Protein AF-A0A661K7V5-F1 (afdb_monomer_lite)

Structure (mmCIF, N/CA/C/O backbone):
data_AF-A0A661K7V5-F1
#
_entry.id   AF-A0A661K7V5-F1
#
loop_
_atom_site.group_PDB
_atom_site.id
_atom_site.type_symbol
_atom_site.label_atom_id
_atom_site.label_alt_id
_atom_site.label_comp_id
_atom_site.label_asym_id
_atom_site.label_entity_id
_atom_site.label_seq_id
_atom_site.pdbx_PDB_ins_code
_atom_site.Cartn_x
_atom_site.Cartn_y
_atom_site.Cartn_z
_atom_site.occupancy
_atom_site.B_iso_or_equiv
_atom_site.auth_seq_id
_atom_site.auth_comp_id
_atom_site.auth_asym_id
_atom_site.auth_atom_id
_atom_site.pdbx_PDB_model_num
ATOM 1 N N . MET A 1 1 ? -8.687 -5.459 -6.033 1.00 78.38 1 MET A N 1
ATOM 2 C CA . MET A 1 1 ? -8.848 -5.882 -7.448 1.00 78.38 1 MET A CA 1
ATOM 3 C C . MET A 1 1 ? -7.746 -5.245 -8.272 1.00 78.38 1 MET A C 1
ATOM 5 O O . MET A 1 1 ? -7.573 -4.044 -8.132 1.00 78.38 1 MET A O 1
ATOM 9 N N . ARG A 1 2 ? -7.026 -6.018 -9.100 1.00 84.75 2 ARG A N 1
ATOM 10 C CA . ARG A 1 2 ? -6.045 -5.500 -10.071 1.00 84.75 2 ARG A CA 1
ATOM 11 C C . ARG A 1 2 ? -6.703 -5.352 -11.443 1.00 84.75 2 ARG A C 1
ATOM 13 O O . ARG A 1 2 ? -7.344 -6.303 -11.883 1.00 84.75 2 ARG A O 1
ATOM 20 N N . ALA A 1 3 ? -6.536 -4.211 -12.102 1.00 91.06 3 ALA A N 1
ATOM 21 C CA . ALA A 1 3 ? -7.066 -3.982 -13.444 1.00 91.06 3 ALA A CA 1
ATOM 22 C C . ALA A 1 3 ? -6.278 -2.905 -14.208 1.00 91.06 3 ALA A C 1
ATOM 24 O O . ALA A 1 3 ? -5.554 -2.105 -13.613 1.00 91.06 3 ALA A O 1
ATOM 25 N N . ILE A 1 4 ? -6.446 -2.912 -15.531 1.00 94.44 4 ILE A N 1
ATOM 26 C CA . ILE A 1 4 ? -6.050 -1.840 -16.447 1.00 94.44 4 ILE A CA 1
ATOM 27 C C . ILE A 1 4 ? -7.345 -1.272 -17.022 1.00 94.44 4 ILE A C 1
ATOM 29 O O . ILE A 1 4 ? -8.168 -2.039 -17.521 1.00 94.44 4 ILE A O 1
ATOM 33 N N . ASP A 1 5 ? -7.550 0.034 -16.894 1.00 96.81 5 ASP A N 1
ATOM 34 C CA . ASP A 1 5 ? -8.775 0.709 -17.334 1.00 96.81 5 ASP A CA 1
ATOM 35 C C . ASP A 1 5 ? -8.507 2.205 -17.578 1.00 96.81 5 ASP A C 1
ATOM 37 O O . ASP A 1 5 ? -7.365 2.657 -17.484 1.00 96.81 5 ASP A O 1
ATOM 41 N N . THR A 1 6 ? -9.543 2.988 -17.875 1.00 97.69 6 THR A N 1
ATOM 42 C CA . THR A 1 6 ? -9.452 4.451 -17.927 1.00 97.69 6 THR A CA 1
ATOM 43 C C . THR A 1 6 ? -9.456 5.071 -16.532 1.00 97.69 6 THR A C 1
ATOM 45 O O . THR A 1 6 ? -10.015 4.527 -15.572 1.00 97.69 6 THR A O 1
ATOM 48 N N . PHE A 1 7 ? -8.854 6.255 -16.415 1.00 97.94 7 PHE A N 1
ATOM 49 C CA . PHE A 1 7 ? -8.858 7.024 -15.175 1.00 97.94 7 PHE A CA 1
ATOM 50 C C . PHE A 1 7 ? -10.284 7.361 -14.704 1.00 97.94 7 PHE A C 1
ATOM 52 O O . PHE A 1 7 ? -10.580 7.276 -13.514 1.00 97.94 7 PHE A O 1
ATOM 59 N N . GLU A 1 8 ? -11.193 7.646 -15.637 1.00 97.81 8 GLU A N 1
ATOM 60 C CA . GLU A 1 8 ? -12.624 7.846 -15.378 1.00 97.81 8 GLU A CA 1
ATOM 61 C C . GLU A 1 8 ? -13.289 6.628 -14.724 1.00 97.81 8 GLU A C 1
ATOM 63 O O . GLU A 1 8 ? -13.966 6.768 -13.705 1.00 97.81 8 GLU A O 1
ATOM 68 N N . SER A 1 9 ? -13.054 5.422 -15.254 1.00 97.50 9 SER A N 1
ATOM 69 C CA . SER A 1 9 ? -13.598 4.179 -14.687 1.00 97.50 9 SER A CA 1
ATOM 70 C C . SER A 1 9 ? -13.139 3.976 -13.240 1.00 97.50 9 SER A C 1
ATOM 72 O O . SER A 1 9 ? -13.934 3.610 -12.369 1.00 97.50 9 SER A O 1
ATOM 74 N N . LEU A 1 10 ? -11.868 4.276 -12.947 1.00 97.31 10 LEU A N 1
ATOM 75 C CA . LEU A 1 10 ? -11.350 4.221 -11.582 1.00 97.31 10 LEU A CA 1
ATOM 76 C C . LEU A 1 10 ? -12.029 5.243 -10.660 1.00 97.31 10 LEU A C 1
ATOM 78 O O . LEU A 1 10 ? -12.401 4.883 -9.544 1.00 97.31 10 LEU A O 1
ATOM 82 N N . ILE A 1 11 ? -12.224 6.484 -11.117 1.00 97.81 11 ILE A N 1
ATOM 83 C CA . ILE A 1 11 ? -12.932 7.520 -10.348 1.00 97.81 11 ILE A CA 1
ATOM 84 C C . ILE A 1 11 ? -14.342 7.047 -9.983 1.00 97.81 11 ILE A C 1
ATOM 86 O O . ILE A 1 11 ? -14.724 7.134 -8.817 1.00 97.81 11 ILE A O 1
ATOM 90 N N . HIS A 1 12 ? -15.086 6.481 -10.937 1.00 97.44 12 HIS A N 1
ATOM 91 C CA . HIS A 1 12 ? -16.415 5.928 -10.668 1.00 97.44 12 HIS A CA 1
ATOM 92 C C . HIS A 1 12 ? -16.382 4.806 -9.626 1.00 97.44 12 HIS A C 1
ATOM 94 O O . HIS A 1 12 ? -17.163 4.835 -8.677 1.00 97.44 12 HIS A O 1
ATOM 100 N N . LYS A 1 13 ? -15.441 3.860 -9.737 1.00 97.00 13 LYS A N 1
ATOM 101 C CA . LYS A 1 13 ? -15.298 2.757 -8.768 1.00 97.00 13 LYS A CA 1
ATOM 102 C C . LYS A 1 13 ? -15.000 3.263 -7.359 1.00 97.00 13 LYS A C 1
ATOM 104 O O . LYS A 1 13 ? -15.605 2.791 -6.401 1.00 97.00 13 LYS A O 1
ATOM 109 N N . VAL A 1 14 ? -14.078 4.217 -7.220 1.00 96.88 14 VAL A N 1
ATOM 110 C CA . VAL A 1 14 ? -13.740 4.797 -5.911 1.00 96.88 14 VAL A CA 1
ATOM 111 C C . VAL A 1 14 ? -14.920 5.589 -5.350 1.00 96.88 14 VAL A C 1
ATOM 113 O O . VAL A 1 14 ? -15.198 5.495 -4.155 1.00 96.88 14 VAL A O 1
ATOM 116 N N . HIS A 1 15 ? -15.658 6.310 -6.195 1.00 96.88 15 HIS A N 1
ATOM 117 C CA . HIS A 1 15 ? -16.863 7.022 -5.783 1.00 96.88 15 HIS A CA 1
ATOM 118 C C . HIS A 1 15 ? -17.943 6.066 -5.252 1.00 96.88 15 HIS A C 1
ATOM 120 O O . HIS A 1 15 ? -18.466 6.277 -4.162 1.00 96.88 15 HIS A O 1
ATOM 126 N N . GLU A 1 16 ? -18.221 4.971 -5.964 1.00 96.25 16 GLU A N 1
ATOM 127 C CA . GLU A 1 16 ? -19.171 3.943 -5.520 1.00 96.25 16 GLU A CA 1
ATOM 128 C C . GLU A 1 16 ? -18.725 3.266 -4.218 1.00 96.25 16 GLU A C 1
ATOM 130 O O . GLU A 1 16 ? -19.526 3.096 -3.298 1.00 96.25 16 GLU A O 1
ATOM 135 N N . MET A 1 17 ? -17.440 2.914 -4.107 1.00 94.38 17 MET A N 1
ATOM 136 C CA . MET A 1 17 ? -16.885 2.286 -2.904 1.00 94.38 17 MET A CA 1
ATOM 137 C C . MET A 1 17 ? -16.944 3.195 -1.676 1.00 94.38 17 MET A C 1
ATOM 139 O O . MET A 1 17 ? -17.084 2.693 -0.565 1.00 94.38 17 MET A O 1
ATOM 143 N N . SER A 1 18 ? -16.835 4.511 -1.867 1.00 95.25 18 SER A N 1
ATOM 144 C CA . SER A 1 18 ? -16.822 5.499 -0.784 1.00 95.25 18 SER A CA 1
ATOM 145 C C . SER A 1 18 ? -18.188 6.124 -0.492 1.00 95.25 18 SER A C 1
ATOM 147 O O . SER A 1 18 ? -18.286 6.976 0.386 1.00 95.25 18 SER A O 1
ATOM 149 N N . ALA A 1 19 ? -19.258 5.678 -1.160 1.00 95.75 19 ALA A N 1
ATOM 150 C CA . ALA A 1 19 ? -20.581 6.301 -1.082 1.00 95.75 19 ALA A CA 1
ATOM 151 C C . ALA A 1 19 ? -21.158 6.398 0.345 1.00 95.75 19 ALA A C 1
ATOM 153 O O . ALA A 1 19 ? -21.887 7.338 0.648 1.00 95.75 19 ALA A O 1
ATOM 154 N N . ASN A 1 20 ? -20.819 5.447 1.224 1.00 96.62 20 ASN A N 1
ATOM 155 C CA . ASN A 1 20 ? -21.258 5.429 2.625 1.00 96.62 20 ASN A CA 1
ATOM 156 C C . ASN A 1 20 ? -20.122 5.740 3.612 1.00 96.62 20 ASN A C 1
ATOM 158 O O . ASN A 1 20 ? -20.263 5.470 4.809 1.00 96.62 20 ASN A O 1
ATOM 162 N N . HIS A 1 21 ? -18.980 6.243 3.133 1.00 97.12 21 HIS A N 1
ATOM 163 C CA . HIS A 1 21 ? -17.871 6.605 4.004 1.00 97.12 21 HIS A CA 1
ATOM 164 C C . HIS A 1 21 ? -18.170 7.903 4.748 1.00 97.12 21 HIS A C 1
ATOM 166 O O . HIS A 1 21 ? -18.580 8.901 4.160 1.00 97.12 21 HIS A O 1
ATOM 172 N N . TYR A 1 22 ? -17.919 7.891 6.050 1.00 97.00 22 TYR A N 1
ATOM 173 C CA . TYR A 1 22 ? -17.955 9.084 6.884 1.00 97.00 22 TYR A CA 1
ATOM 174 C C . TYR A 1 22 ? -16.997 8.918 8.063 1.00 97.00 22 TYR A C 1
ATOM 176 O O . TYR A 1 22 ? -16.632 7.799 8.435 1.00 97.00 22 TYR A O 1
ATOM 184 N N . ASP A 1 23 ? -16.584 10.038 8.643 1.00 96.94 23 ASP A N 1
ATOM 185 C CA . ASP A 1 23 ? -15.624 10.077 9.738 1.00 96.94 23 ASP A CA 1
ATOM 186 C C . ASP A 1 23 ? -16.235 10.803 10.941 1.00 96.94 23 ASP A C 1
ATOM 188 O O . ASP A 1 23 ? -16.901 11.827 10.790 1.00 96.94 23 ASP A O 1
ATOM 192 N N . GLU A 1 24 ? -15.973 10.303 12.148 1.00 96.44 24 GLU A N 1
ATOM 193 C CA . GLU A 1 24 ? -16.433 10.926 13.389 1.00 96.44 24 GLU A CA 1
ATOM 194 C C . GLU A 1 24 ? -15.342 10.929 14.458 1.00 96.44 24 GLU A C 1
ATOM 196 O O . GLU A 1 24 ? -14.497 10.035 14.542 1.00 96.44 24 GLU A O 1
ATOM 201 N N . THR A 1 25 ? -15.376 11.943 15.322 1.00 96.88 25 THR A N 1
ATOM 202 C CA . THR A 1 25 ? -14.564 11.960 16.541 1.00 96.88 25 THR A CA 1
ATOM 203 C C . THR A 1 25 ? -15.397 11.421 17.696 1.00 96.88 25 THR A C 1
ATOM 205 O O . THR A 1 25 ? -16.305 12.089 18.180 1.00 96.88 25 THR A O 1
ATOM 208 N N . ILE A 1 26 ? -15.065 10.214 18.139 1.00 96.69 26 ILE A N 1
ATOM 209 C CA . ILE A 1 26 ? -15.819 9.444 19.125 1.00 96.69 26 ILE A CA 1
ATOM 210 C C . ILE A 1 26 ? -15.146 9.555 20.495 1.00 96.69 26 ILE A C 1
ATOM 212 O O . ILE A 1 26 ? -13.947 9.272 20.596 1.00 96.69 26 ILE A O 1
ATOM 216 N N . PRO A 1 27 ? -15.863 9.924 21.569 1.00 97.12 27 PRO A N 1
ATOM 217 C CA . PRO A 1 27 ? -15.336 9.810 22.922 1.00 97.12 27 PRO A CA 1
ATOM 218 C C . PRO A 1 27 ? -14.993 8.354 23.250 1.00 97.12 27 PRO A C 1
ATOM 220 O O . PRO A 1 27 ? -15.811 7.461 23.064 1.00 97.12 27 PRO A O 1
ATOM 223 N N . VAL A 1 28 ? -13.794 8.094 23.777 1.00 96.44 28 VAL A N 1
ATOM 224 C CA . VAL A 1 28 ? -13.323 6.716 24.042 1.00 96.44 28 VAL A CA 1
ATOM 225 C C . VAL A 1 28 ? -14.261 5.980 25.003 1.00 96.44 28 VAL A C 1
ATOM 227 O O . VAL A 1 28 ? -14.480 4.782 24.866 1.00 96.44 28 VAL A O 1
ATOM 230 N N . LYS A 1 29 ? -14.848 6.716 25.950 1.00 96.31 29 LYS A N 1
ATOM 231 C CA . LYS A 1 29 ? -15.829 6.217 26.922 1.00 96.31 29 LYS A CA 1
ATOM 232 C C . LYS A 1 29 ? -17.156 5.752 26.307 1.00 96.31 29 LYS A C 1
ATOM 234 O O . LYS A 1 29 ? -17.884 5.037 26.980 1.00 96.31 29 LYS A O 1
ATOM 239 N N . ASP A 1 30 ? -17.460 6.156 25.075 1.00 96.81 30 ASP A N 1
ATOM 240 C CA . ASP A 1 30 ? -18.701 5.792 24.384 1.00 96.81 30 ASP A CA 1
ATOM 241 C C . ASP A 1 30 ? -18.522 4.520 23.535 1.00 96.81 30 ASP A C 1
ATOM 243 O O . ASP A 1 30 ? -19.439 4.145 22.804 1.00 96.81 30 ASP A O 1
ATOM 247 N N . MET A 1 31 ? -17.343 3.882 23.594 1.00 97.25 31 MET A N 1
ATOM 248 C CA . MET A 1 31 ? -17.034 2.634 22.899 1.00 97.25 31 MET A CA 1
ATOM 249 C C . MET A 1 31 ? -17.107 1.437 23.846 1.00 97.25 31 MET A C 1
ATOM 251 O O . MET A 1 31 ? -16.362 1.357 24.824 1.00 97.25 31 MET A O 1
ATOM 255 N N . GLU A 1 32 ? -17.926 0.460 23.481 1.00 97.75 32 GLU A N 1
ATOM 256 C CA . GLU A 1 32 ? -18.047 -0.829 24.162 1.00 97.75 32 GLU A CA 1
ATOM 257 C C . GLU A 1 32 ? -17.961 -1.962 23.135 1.00 97.75 32 GLU A C 1
ATOM 259 O O . GLU A 1 32 ? -18.341 -1.800 21.978 1.00 97.75 32 GLU A O 1
ATOM 264 N N . PHE A 1 33 ? -17.449 -3.124 23.524 1.00 98.00 33 PHE A N 1
ATOM 265 C CA . PHE A 1 33 ? -17.214 -4.253 22.623 1.00 98.00 33 PHE A CA 1
ATOM 266 C C . PHE A 1 33 ? -18.041 -5.468 23.045 1.00 98.00 33 PHE A C 1
ATOM 268 O O . PHE A 1 33 ? -17.930 -5.924 24.178 1.00 98.00 33 PHE A O 1
ATOM 275 N N . GLU A 1 34 ? -18.826 -6.033 22.123 1.00 97.50 34 GLU A N 1
ATOM 276 C CA . GLU A 1 34 ? -19.444 -7.362 22.310 1.00 97.50 34 GLU A CA 1
ATOM 277 C C . GLU A 1 34 ? -18.465 -8.483 21.953 1.00 97.50 34 GLU A C 1
ATOM 279 O O . GLU A 1 34 ? -18.582 -9.609 22.424 1.00 97.50 34 GLU A O 1
ATOM 284 N N . SER A 1 35 ? -17.548 -8.197 21.032 1.00 97.25 35 SER A N 1
ATOM 285 C CA . SER A 1 35 ? -16.519 -9.112 20.555 1.00 97.25 35 SER A CA 1
ATOM 286 C C . SER A 1 35 ? -15.498 -8.328 19.732 1.00 97.25 35 SER A C 1
ATOM 288 O O . SER A 1 35 ? -15.635 -7.123 19.515 1.00 97.25 35 SER A O 1
ATOM 290 N N . LEU A 1 36 ? -14.508 -9.022 19.175 1.00 96.75 36 LEU A N 1
ATOM 291 C CA . LEU A 1 36 ? -13.604 -8.437 18.189 1.00 96.75 36 LEU A CA 1
ATOM 292 C C . LEU A 1 36 ? -14.340 -7.956 16.924 1.00 96.75 36 LEU A C 1
ATOM 294 O O . LEU A 1 36 ? -13.854 -7.065 16.242 1.00 96.75 36 LEU A O 1
ATOM 298 N N . HIS A 1 37 ? -15.513 -8.513 16.615 1.00 97.69 37 HIS A N 1
ATOM 299 C CA . HIS A 1 37 ? -16.254 -8.243 15.379 1.00 97.69 37 HIS A CA 1
ATOM 300 C C . HIS A 1 37 ? -17.371 -7.213 15.552 1.00 97.69 37 HIS A C 1
ATOM 302 O O . HIS A 1 37 ? -17.976 -6.792 14.564 1.00 97.69 37 HIS A O 1
ATOM 308 N N . THR A 1 38 ? -17.694 -6.817 16.782 1.00 98.12 38 THR A N 1
ATOM 309 C CA . THR A 1 38 ? -18.824 -5.924 17.042 1.00 98.12 38 THR A CA 1
ATOM 310 C C . THR A 1 38 ? -18.536 -4.978 18.195 1.00 98.12 38 THR A C 1
ATOM 312 O O . THR A 1 38 ? -18.153 -5.410 19.283 1.00 98.12 38 THR A O 1
ATOM 315 N N . ALA A 1 39 ? -18.786 -3.693 17.949 1.00 97.94 39 ALA A N 1
ATOM 316 C CA . ALA A 1 39 ? -18.697 -2.630 18.935 1.00 97.94 39 ALA A CA 1
ATOM 317 C C . ALA A 1 39 ? -20.008 -1.838 18.999 1.00 97.94 39 ALA A C 1
ATOM 319 O O . ALA A 1 39 ? -20.661 -1.627 17.978 1.00 97.94 39 ALA A O 1
ATOM 320 N N . TRP A 1 40 ? -20.360 -1.373 20.189 1.00 98.12 40 TRP A N 1
ATOM 321 C CA . TRP A 1 40 ? -21.337 -0.320 20.407 1.00 98.12 40 TRP A CA 1
ATOM 322 C C . TRP A 1 40 ? -20.609 1.013 20.502 1.00 98.12 40 TRP A C 1
ATOM 324 O O . TRP A 1 40 ? -19.624 1.138 21.227 1.00 98.12 40 TRP A O 1
ATOM 334 N N . ILE A 1 41 ? -21.078 1.999 19.746 1.00 97.06 41 ILE A N 1
ATOM 335 C CA . ILE A 1 41 ? -20.535 3.354 19.741 1.00 97.06 41 ILE A CA 1
ATOM 336 C C . ILE A 1 41 ? -21.699 4.316 19.925 1.00 97.06 41 ILE A C 1
ATOM 338 O O . ILE A 1 41 ? -22.609 4.347 19.095 1.00 97.06 41 ILE A O 1
ATOM 342 N N . ALA A 1 42 ? -21.688 5.062 21.032 1.00 93.56 42 ALA A N 1
ATOM 343 C CA . ALA A 1 42 ? -22.759 5.993 21.395 1.00 93.56 42 ALA A CA 1
ATOM 344 C C . ALA A 1 42 ? -24.167 5.353 21.313 1.00 93.56 42 ALA A C 1
ATOM 346 O O . ALA A 1 42 ? -25.119 5.952 20.816 1.00 93.56 42 ALA A O 1
ATOM 347 N N . GLY A 1 43 ? -24.286 4.096 21.762 1.00 93.12 43 GLY A N 1
ATOM 348 C CA . GLY A 1 43 ? -25.543 3.338 21.767 1.00 93.12 43 GLY A CA 1
ATOM 349 C C . GLY A 1 43 ? -25.943 2.694 20.433 1.00 93.12 43 GLY A C 1
ATOM 350 O O . GLY A 1 43 ? -26.962 2.012 20.384 1.00 93.12 43 GLY A O 1
ATOM 351 N N . ASN A 1 44 ? -25.148 2.844 19.370 1.00 97.06 44 ASN A N 1
ATOM 352 C CA . ASN A 1 44 ? -25.391 2.202 18.075 1.00 97.06 44 ASN A CA 1
ATOM 353 C C . ASN A 1 44 ? -24.441 1.025 17.850 1.00 97.06 44 ASN A C 1
ATOM 355 O O . ASN A 1 44 ? -23.258 1.102 18.172 1.00 97.06 44 ASN A O 1
ATOM 359 N N . ARG A 1 45 ? -24.950 -0.060 17.263 1.00 97.75 45 ARG A N 1
ATOM 360 C CA . ARG A 1 45 ? -24.185 -1.288 17.014 1.00 97.75 45 ARG A CA 1
ATOM 361 C C . ARG A 1 45 ? -23.488 -1.240 15.652 1.00 97.75 45 ARG A C 1
ATOM 363 O O . ARG A 1 45 ? -24.151 -1.104 14.627 1.00 97.75 45 ARG A O 1
ATOM 370 N N . PHE A 1 46 ? -22.173 -1.440 15.639 1.00 98.44 46 PHE A N 1
ATOM 371 C CA . PHE A 1 46 ? -21.329 -1.436 14.444 1.00 98.44 46 PHE A CA 1
ATOM 372 C C . PHE A 1 46 ? -20.585 -2.758 14.259 1.00 98.44 46 PHE A C 1
ATOM 374 O O . PHE A 1 46 ? -20.081 -3.359 15.210 1.00 98.44 46 PHE A O 1
ATOM 381 N N . THR A 1 47 ? -20.443 -3.178 13.001 1.00 98.44 47 THR A N 1
ATOM 382 C CA . THR A 1 47 ? -19.516 -4.259 12.635 1.00 98.44 47 THR A CA 1
ATOM 383 C C . THR A 1 47 ? -18.091 -3.714 12.604 1.00 98.44 47 THR A C 1
ATOM 385 O O . THR A 1 47 ? -17.834 -2.712 11.946 1.00 98.44 47 THR A O 1
ATOM 388 N N . VAL A 1 48 ? -17.144 -4.366 13.272 1.00 98.12 48 VAL A N 1
ATOM 389 C CA . VAL A 1 48 ? -15.737 -3.940 13.288 1.00 98.12 48 VAL A CA 1
ATOM 390 C C . VAL A 1 48 ? -14.970 -4.702 12.211 1.00 98.12 48 VAL A C 1
ATOM 392 O O . VAL A 1 48 ? -14.780 -5.917 12.320 1.00 98.12 48 VAL A O 1
ATOM 395 N N . LEU A 1 49 ? -14.527 -3.996 11.167 1.00 97.06 49 LEU A N 1
ATOM 396 C CA . LEU A 1 49 ? -13.782 -4.601 10.060 1.00 97.06 49 LEU A CA 1
ATOM 397 C C . LEU A 1 49 ? -12.365 -5.009 10.479 1.00 97.06 49 LEU A C 1
ATOM 399 O O . LEU A 1 49 ? -11.795 -4.373 11.369 1.00 97.06 49 LEU A O 1
ATOM 403 N N . PRO A 1 50 ? -11.749 -6.010 9.820 1.00 95.00 50 PRO A N 1
ATOM 404 C CA . PRO A 1 50 ? -10.421 -6.511 10.181 1.00 95.00 50 PRO A CA 1
ATOM 405 C C . PRO A 1 50 ? -9.348 -5.422 10.340 1.00 95.00 50 PRO A C 1
ATOM 407 O O . PRO A 1 50 ? -8.546 -5.485 11.273 1.00 95.00 50 PRO A O 1
ATOM 410 N N . SER A 1 51 ? -9.354 -4.394 9.490 1.00 94.62 51 SER A N 1
ATOM 411 C CA . SER A 1 51 ? -8.488 -3.214 9.610 1.00 94.62 51 SER A CA 1
ATOM 412 C C . SER A 1 51 ? -8.670 -2.486 10.948 1.00 94.62 51 SER A C 1
ATOM 414 O O . SER A 1 51 ? -7.700 -2.279 11.682 1.00 94.62 51 SER A O 1
ATOM 416 N N . ALA A 1 52 ? -9.911 -2.166 11.324 1.00 97.06 52 ALA A N 1
ATOM 417 C CA . ALA A 1 52 ? -10.237 -1.544 12.605 1.00 97.06 52 ALA A CA 1
ATOM 418 C C . ALA A 1 52 ? -9.885 -2.451 13.789 1.00 97.06 52 ALA A C 1
ATOM 420 O O . ALA A 1 52 ? -9.348 -1.964 14.783 1.00 97.06 52 ALA A O 1
ATOM 421 N N . GLN A 1 53 ? -10.113 -3.763 13.676 1.00 97.12 53 GLN A N 1
ATOM 422 C CA . GLN A 1 53 ? -9.744 -4.726 14.716 1.00 97.12 53 GLN A CA 1
ATOM 423 C C . GLN A 1 53 ? -8.241 -4.687 15.008 1.00 97.12 53 GLN A C 1
ATOM 425 O O . GLN A 1 53 ? -7.835 -4.614 16.168 1.00 97.12 53 GLN A O 1
ATOM 430 N N . ARG A 1 54 ? -7.405 -4.698 13.958 1.00 95.44 54 ARG A N 1
ATOM 431 C CA . ARG A 1 54 ? -5.943 -4.608 14.085 1.00 95.44 54 ARG A CA 1
ATOM 432 C C . ARG A 1 54 ? -5.520 -3.279 14.712 1.00 95.44 54 ARG A C 1
ATOM 434 O O . ARG A 1 54 ? -4.674 -3.269 15.605 1.00 95.44 54 ARG A O 1
ATOM 441 N N . LEU A 1 55 ? -6.120 -2.165 14.284 1.00 95.62 55 LEU A N 1
ATOM 442 C CA . LEU A 1 55 ? -5.837 -0.836 14.836 1.00 95.62 55 LEU A CA 1
ATOM 443 C C . LEU A 1 55 ? -6.203 -0.734 16.320 1.00 95.62 55 LEU A C 1
ATOM 445 O O . LEU A 1 55 ? -5.396 -0.245 17.112 1.00 95.62 55 LEU A O 1
ATOM 449 N N . LEU A 1 56 ? -7.377 -1.237 16.702 1.00 96.19 56 LEU A N 1
ATOM 450 C CA . LEU A 1 56 ? -7.836 -1.287 18.088 1.00 96.19 56 LEU A CA 1
ATOM 451 C C . LEU A 1 56 ? -6.933 -2.174 18.942 1.00 96.19 56 LEU A C 1
ATOM 453 O O . LEU A 1 56 ? -6.427 -1.712 19.960 1.00 96.19 56 LEU A O 1
ATOM 457 N N . ALA A 1 57 ? -6.654 -3.403 18.505 1.00 96.12 57 ALA A N 1
ATOM 458 C CA . ALA A 1 57 ? -5.764 -4.323 19.209 1.00 96.12 57 ALA A CA 1
ATOM 459 C C . ALA A 1 57 ? -4.383 -3.686 19.460 1.00 96.12 57 ALA A C 1
ATOM 461 O O . ALA A 1 57 ? -3.910 -3.629 20.597 1.00 96.12 57 ALA A O 1
ATOM 462 N N . ASN A 1 58 ? -3.783 -3.089 18.424 1.00 94.56 58 ASN A N 1
ATOM 463 C CA . ASN A 1 58 ? -2.511 -2.375 18.539 1.00 94.56 58 ASN A CA 1
ATOM 464 C C . ASN A 1 58 ? -2.597 -1.174 19.493 1.00 94.56 58 ASN A C 1
ATOM 466 O O . ASN A 1 58 ? -1.696 -0.961 20.307 1.00 94.56 58 ASN A O 1
ATOM 470 N N . ARG A 1 59 ? -3.678 -0.387 19.418 1.00 93.62 59 ARG A N 1
ATOM 471 C CA . ARG A 1 59 ? -3.891 0.789 20.272 1.00 93.62 59 ARG A CA 1
ATOM 472 C C . ARG A 1 59 ? -4.010 0.409 21.742 1.00 93.62 59 ARG A C 1
ATOM 474 O O . ARG A 1 59 ? -3.374 1.041 22.580 1.00 93.62 59 ARG A O 1
ATOM 481 N N . LEU A 1 60 ? -4.790 -0.628 22.019 1.00 95.00 60 LEU A N 1
ATOM 482 C CA . LEU A 1 60 ? -5.039 -1.167 23.351 1.00 95.00 60 LEU A CA 1
ATOM 483 C C . LEU A 1 60 ? -3.878 -2.038 23.859 1.00 95.00 60 LEU A C 1
ATOM 485 O O . LEU A 1 60 ? -3.912 -2.505 24.992 1.00 95.00 60 LEU A O 1
ATOM 489 N N . ARG A 1 61 ? -2.828 -2.219 23.043 1.00 95.00 61 ARG A N 1
ATOM 490 C CA . ARG A 1 61 ? -1.648 -3.051 23.328 1.00 95.00 61 ARG A CA 1
ATOM 491 C C . ARG A 1 61 ? -1.999 -4.508 23.629 1.00 95.00 61 ARG A C 1
ATOM 493 O O . ARG A 1 61 ? -1.322 -5.163 24.420 1.00 95.00 61 ARG A O 1
ATOM 500 N N . VAL A 1 62 ? -3.024 -5.022 22.958 1.00 95.31 62 VAL A N 1
ATOM 501 C CA . VAL A 1 62 ? -3.430 -6.422 23.041 1.00 95.31 62 VAL A CA 1
ATOM 502 C C . VAL A 1 62 ? -3.021 -7.130 21.747 1.00 95.31 62 VAL A C 1
ATOM 504 O O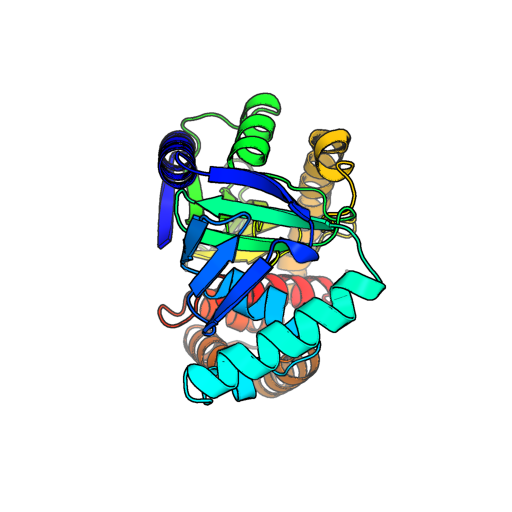 . VAL A 1 62 ? -3.387 -6.669 20.667 1.00 95.31 62 VAL A O 1
ATOM 507 N N . PRO A 1 63 ? -2.273 -8.247 21.799 1.00 96.06 63 PRO A N 1
ATOM 508 C CA . PRO A 1 63 ? -1.880 -8.953 20.584 1.00 96.06 63 PRO A CA 1
ATOM 509 C C . PRO A 1 63 ? -3.099 -9.440 19.786 1.00 96.06 63 PRO A C 1
ATOM 511 O O . PRO A 1 63 ? -3.893 -10.246 20.275 1.00 96.06 63 PRO A O 1
ATOM 514 N N . TYR A 1 64 ? -3.225 -8.999 18.531 1.00 95.75 64 TYR A N 1
ATOM 515 C CA . TYR A 1 64 ? -4.358 -9.355 17.665 1.00 95.75 64 TYR A CA 1
ATOM 516 C C . TYR A 1 64 ? -4.502 -10.874 17.472 1.00 95.75 64 TYR A C 1
ATOM 518 O O . TYR A 1 64 ? -5.599 -11.415 17.561 1.00 95.75 64 TYR A O 1
ATOM 526 N N . SER A 1 65 ? -3.387 -11.589 17.284 1.00 95.31 65 SER A N 1
ATOM 527 C CA . SER A 1 65 ? -3.377 -13.051 17.113 1.00 95.31 65 SER A CA 1
ATOM 528 C C . SER A 1 65 ? -3.825 -13.822 18.359 1.00 95.31 65 SER A C 1
ATOM 530 O O . SER A 1 65 ? -4.243 -14.977 18.261 1.00 95.31 65 SER A O 1
ATOM 532 N N . TYR A 1 66 ? -3.719 -13.211 19.538 1.00 96.31 66 TYR A N 1
ATOM 533 C CA . TYR A 1 66 ? -4.296 -13.748 20.761 1.00 96.31 66 TYR A CA 1
ATOM 534 C C . TYR A 1 66 ? -5.804 -13.489 20.782 1.00 96.31 66 TYR A C 1
ATOM 536 O O . TYR A 1 66 ? -6.563 -14.453 20.818 1.00 96.31 66 TYR A O 1
ATOM 544 N N . LEU A 1 67 ? -6.224 -12.224 20.641 1.00 95.56 67 LEU A N 1
ATOM 545 C CA . LEU A 1 67 ? -7.641 -11.838 20.644 1.00 95.56 67 LEU A CA 1
ATOM 546 C C . LEU A 1 67 ? -8.471 -12.635 19.637 1.00 95.56 67 LEU A C 1
ATOM 548 O O . LEU A 1 67 ? -9.513 -13.169 19.993 1.00 95.56 67 LEU A O 1
ATOM 552 N N . ASN A 1 68 ? -7.985 -12.778 18.404 1.00 95.94 68 ASN A N 1
ATOM 553 C CA . ASN A 1 68 ? -8.707 -13.474 17.340 1.00 95.94 68 ASN A CA 1
ATOM 554 C C . ASN A 1 68 ? -8.933 -14.974 17.621 1.00 95.94 68 ASN A C 1
ATOM 556 O O . ASN A 1 68 ? -9.803 -15.589 17.017 1.00 95.94 68 ASN A O 1
ATOM 560 N N . ARG A 1 69 ? -8.154 -15.583 18.529 1.00 96.25 69 ARG A N 1
ATOM 561 C CA . ARG A 1 69 ? -8.329 -16.985 18.950 1.00 96.25 69 ARG A CA 1
ATOM 562 C C . ARG A 1 69 ? -9.210 -17.136 20.187 1.00 96.25 69 ARG A C 1
ATOM 564 O O . ARG A 1 69 ? -9.644 -18.248 20.477 1.00 96.25 69 ARG A O 1
ATOM 571 N N . CYS A 1 70 ? -9.423 -16.060 20.941 1.00 97.19 70 CYS A N 1
ATOM 572 C CA . CYS A 1 70 ? -10.271 -16.085 22.124 1.00 97.19 70 CYS A CA 1
ATOM 573 C C . CYS A 1 70 ? -11.749 -16.252 21.730 1.00 97.19 70 CYS A C 1
ATOM 575 O O . CYS A 1 70 ? -12.149 -15.750 20.679 1.00 97.19 70 CYS A O 1
ATOM 577 N N . PRO A 1 71 ? -12.571 -16.906 22.568 1.00 97.44 71 PRO A N 1
ATOM 578 C CA . PRO A 1 71 ? -14.025 -16.847 22.448 1.00 97.44 71 PRO A CA 1
ATOM 579 C C . PRO A 1 71 ? -14.539 -15.410 22.661 1.00 97.44 71 PRO A C 1
ATOM 581 O O . PRO A 1 71 ? -13.822 -14.549 23.177 1.00 97.44 71 PRO A O 1
ATOM 584 N N . ALA A 1 72 ? -15.761 -15.132 22.197 1.00 97.12 72 ALA A N 1
ATOM 585 C CA . ALA A 1 72 ? -16.301 -13.772 22.092 1.00 97.12 72 ALA A CA 1
ATOM 586 C C . ALA A 1 72 ? -16.402 -13.036 23.440 1.00 97.12 72 ALA A C 1
ATOM 588 O O . ALA A 1 72 ? -16.087 -11.853 23.511 1.00 97.12 72 ALA A O 1
ATOM 589 N N . ASP A 1 73 ? -16.766 -13.747 24.503 1.00 97.12 73 ASP A N 1
ATOM 590 C CA . ASP A 1 73 ? -16.788 -13.261 25.885 1.00 97.12 73 ASP A CA 1
ATOM 591 C C . ASP A 1 73 ? -15.402 -12.780 26.339 1.00 97.12 73 ASP A C 1
ATOM 593 O O . ASP A 1 73 ? -15.244 -11.639 26.766 1.00 97.12 73 ASP A O 1
ATOM 597 N N . LEU A 1 74 ? -14.359 -13.588 26.127 1.00 97.44 74 LEU A N 1
ATOM 598 C CA . LEU A 1 74 ? -12.990 -13.188 26.457 1.00 97.44 74 LEU A CA 1
ATOM 599 C C . LEU A 1 74 ? -12.482 -12.050 25.565 1.00 97.44 74 LEU A C 1
ATOM 601 O O . LEU A 1 74 ? -11.695 -11.220 26.025 1.00 97.44 74 LEU A O 1
ATOM 605 N N . GLN A 1 75 ? -12.900 -11.987 24.299 1.00 98.00 75 GLN A N 1
ATOM 606 C CA . GLN A 1 75 ? -12.593 -10.840 23.439 1.00 98.00 75 GLN A CA 1
ATOM 607 C C . GLN A 1 75 ? -13.198 -9.557 24.016 1.00 98.00 75 GLN A C 1
ATOM 609 O O . GLN A 1 75 ? -12.483 -8.563 24.145 1.00 98.00 75 GLN A O 1
ATOM 614 N N . ALA A 1 76 ? -14.481 -9.597 24.386 1.00 98.00 76 ALA A N 1
ATOM 615 C CA . ALA A 1 76 ? -15.198 -8.480 24.984 1.00 98.00 76 ALA A CA 1
ATOM 616 C C . ALA A 1 76 ? -14.527 -8.023 26.281 1.00 98.00 76 ALA A C 1
ATOM 618 O O . ALA A 1 76 ? -14.168 -6.854 26.392 1.00 98.00 76 ALA A O 1
ATOM 619 N N . ASP A 1 77 ? -14.272 -8.937 27.219 1.00 97.88 77 ASP A N 1
ATOM 620 C CA . ASP A 1 77 ? -13.657 -8.615 28.510 1.00 97.88 77 ASP A CA 1
ATOM 621 C C . ASP A 1 77 ? -12.295 -7.935 28.342 1.00 97.88 77 ASP A C 1
ATOM 623 O O . ASP A 1 77 ? -12.020 -6.907 28.965 1.00 97.88 77 ASP A O 1
ATOM 627 N N . ASN A 1 78 ? -11.446 -8.466 27.455 1.00 97.38 78 ASN A N 1
ATOM 628 C CA . ASN A 1 78 ? -10.141 -7.869 27.184 1.00 97.38 78 ASN A CA 1
ATOM 629 C C . ASN A 1 78 ? -10.284 -6.473 26.566 1.00 97.38 78 ASN A C 1
ATOM 631 O O . ASN A 1 78 ? -9.669 -5.520 27.048 1.00 97.38 78 ASN A O 1
ATOM 635 N N . LEU A 1 79 ? -11.075 -6.337 25.500 1.00 97.75 79 LEU A N 1
ATOM 636 C CA . LEU A 1 79 ? -11.236 -5.064 24.798 1.00 97.75 79 LEU A CA 1
ATOM 637 C C . LEU A 1 79 ? -11.864 -3.999 25.707 1.00 97.75 79 LEU A C 1
ATOM 639 O O . LEU A 1 79 ? -11.343 -2.886 25.774 1.00 97.75 79 LEU A O 1
ATOM 643 N N . ASN A 1 80 ? -12.907 -4.352 26.462 1.00 98.19 80 ASN A N 1
ATOM 644 C CA . ASN A 1 80 ? -13.603 -3.453 27.382 1.00 98.19 80 ASN A CA 1
ATOM 645 C C . ASN A 1 80 ? -12.744 -3.058 28.589 1.00 98.19 80 ASN A C 1
ATOM 647 O O . ASN A 1 80 ? -12.755 -1.900 29.006 1.00 98.19 80 ASN A O 1
ATOM 651 N N . TYR A 1 81 ? -11.936 -3.970 29.133 1.00 98.19 81 TYR A N 1
ATOM 652 C CA . TYR A 1 81 ? -10.996 -3.601 30.189 1.00 98.19 81 TYR A CA 1
ATOM 653 C C . TYR A 1 81 ? -9.979 -2.565 29.691 1.00 98.19 81 TYR A C 1
ATOM 655 O O . TYR A 1 81 ? -9.737 -1.545 30.345 1.00 98.19 81 TYR A O 1
ATOM 663 N N . TRP A 1 82 ? -9.382 -2.805 28.519 1.00 97.75 82 TRP A N 1
ATOM 664 C CA . TRP A 1 82 ? -8.320 -1.944 28.001 1.00 97.75 82 TRP A CA 1
ATOM 665 C C . TRP A 1 82 ? -8.832 -0.625 27.426 1.00 97.75 82 TRP A C 1
ATOM 667 O O . TRP A 1 82 ? -8.162 0.391 27.614 1.00 97.75 82 TRP A O 1
ATOM 677 N N . ILE A 1 83 ? -10.011 -0.590 26.795 1.00 97.06 83 ILE A N 1
ATOM 678 C CA . ILE A 1 83 ? -10.617 0.666 26.328 1.00 97.06 83 ILE A CA 1
ATOM 679 C C . ILE A 1 83 ? -10.918 1.596 27.510 1.00 97.06 83 ILE A C 1
ATOM 681 O O . ILE A 1 83 ? -10.629 2.788 27.431 1.00 97.06 83 ILE A O 1
ATOM 685 N N . GLN A 1 84 ? -11.354 1.055 28.655 1.00 96.94 84 GLN A N 1
ATOM 686 C CA . GLN A 1 84 ? -11.535 1.826 29.889 1.00 96.94 84 GLN A CA 1
ATOM 687 C C . GLN A 1 84 ? -10.209 2.363 30.445 1.00 96.94 84 GLN A C 1
ATOM 689 O O . GLN A 1 84 ? -10.155 3.496 30.926 1.00 96.94 84 GLN A O 1
ATOM 694 N N . GLN A 1 85 ? -9.116 1.587 30.384 1.00 97.31 85 GLN A N 1
ATOM 695 C CA . GLN A 1 85 ? -7.796 2.108 30.770 1.00 97.31 85 GLN A CA 1
ATOM 696 C C . GLN A 1 85 ? -7.310 3.199 29.811 1.00 97.31 85 GLN A C 1
ATOM 698 O O . GLN A 1 85 ? -6.664 4.154 30.248 1.00 97.31 85 GLN A O 1
ATOM 703 N N . GLU A 1 86 ? -7.611 3.073 28.519 1.00 95.81 86 GLU A N 1
ATOM 704 C CA . GLU A 1 86 ? -7.234 4.062 27.513 1.00 95.81 86 GLU A CA 1
ATOM 705 C C . GLU A 1 86 ? -8.053 5.352 27.650 1.00 95.81 86 GLU A C 1
ATOM 707 O O . GLU A 1 86 ? -7.483 6.438 27.531 1.00 95.81 86 GLU A O 1
ATOM 712 N N . ALA A 1 87 ? -9.333 5.254 28.023 1.00 95.50 87 ALA A N 1
ATOM 713 C CA . ALA A 1 87 ? -10.207 6.394 28.314 1.00 95.50 87 ALA A CA 1
ATOM 714 C C . ALA A 1 87 ? -9.682 7.283 29.458 1.00 95.50 87 ALA A C 1
ATOM 716 O O . ALA A 1 87 ? -9.967 8.474 29.497 1.00 95.50 87 ALA A O 1
ATOM 717 N N . LYS A 1 88 ? -8.852 6.747 30.368 1.00 96.00 88 LYS A N 1
ATOM 718 C CA . LYS A 1 88 ? -8.178 7.545 31.416 1.00 96.00 88 LYS A CA 1
ATOM 719 C C . LYS A 1 88 ? -7.059 8.440 30.876 1.00 96.00 88 LYS A C 1
ATOM 721 O O . LYS A 1 88 ? -6.591 9.327 31.582 1.00 96.00 88 LYS A O 1
ATOM 726 N N . LYS A 1 89 ? -6.559 8.152 29.673 1.00 94.06 89 LYS A N 1
ATOM 727 C CA . LYS A 1 89 ? -5.408 8.830 29.052 1.00 94.06 89 LYS A CA 1
ATOM 728 C C . LYS A 1 89 ? -5.789 9.620 27.809 1.00 94.06 89 LYS A C 1
ATOM 730 O O . LYS A 1 89 ? -4.997 10.448 27.357 1.00 94.06 89 LYS A O 1
ATOM 735 N N . ARG A 1 90 ? -6.931 9.305 27.199 1.00 93.69 90 ARG A N 1
ATOM 736 C CA . ARG A 1 90 ? -7.380 9.916 25.956 1.00 93.69 90 ARG A CA 1
ATOM 737 C C . ARG A 1 90 ? -8.887 10.092 25.960 1.00 93.69 90 ARG A C 1
ATOM 739 O O . ARG A 1 90 ? -9.619 9.141 26.204 1.00 93.69 90 ARG A O 1
ATOM 746 N N . ASP A 1 91 ? -9.304 11.290 25.573 1.00 94.88 91 ASP A N 1
ATOM 747 C CA . ASP A 1 91 ? -10.716 11.654 25.537 1.00 94.88 91 ASP A CA 1
ATOM 748 C C . ASP A 1 91 ? -11.419 11.085 24.307 1.00 94.88 91 ASP A C 1
ATOM 750 O O . ASP A 1 91 ? -12.534 10.583 24.420 1.00 94.88 91 ASP A O 1
ATOM 754 N N . THR A 1 92 ? -10.767 11.127 23.138 1.00 96.69 92 THR A N 1
ATOM 755 C CA . THR A 1 92 ? -11.398 10.785 21.856 1.00 96.69 92 THR A CA 1
ATOM 756 C C . THR A 1 92 ? -10.535 9.929 20.927 1.00 96.69 92 THR A C 1
ATOM 758 O O . THR A 1 92 ? -9.298 9.963 20.952 1.00 96.69 92 THR A O 1
ATOM 761 N N . PHE A 1 93 ? -11.210 9.192 20.048 1.00 97.06 93 PHE A N 1
ATOM 762 C CA . PHE A 1 93 ? -10.653 8.586 18.849 1.00 97.06 93 PHE A CA 1
ATOM 763 C C . PHE A 1 93 ? -11.239 9.211 17.590 1.00 97.06 93 PHE A C 1
ATOM 765 O O . PHE A 1 93 ? -12.382 9.650 17.569 1.00 97.06 93 PHE A O 1
ATOM 772 N N . PHE A 1 94 ? -10.431 9.233 16.535 1.00 97.31 94 PHE A N 1
ATOM 773 C CA . PHE A 1 94 ? -10.881 9.536 15.187 1.00 97.31 94 PHE A CA 1
ATOM 774 C C . PHE A 1 94 ? -11.260 8.218 14.510 1.00 97.31 94 PHE A C 1
ATOM 776 O O . PHE A 1 94 ? -10.393 7.374 14.267 1.00 97.31 94 PHE A O 1
ATOM 783 N N . CYS A 1 95 ? -12.549 8.019 14.272 1.00 97.44 95 CYS A N 1
ATOM 784 C CA . CYS A 1 95 ? -13.118 6.791 13.739 1.00 97.44 95 CYS A CA 1
ATOM 785 C C . CYS A 1 95 ? -13.579 7.013 12.303 1.00 97.44 95 CYS A C 1
ATOM 787 O O . CYS A 1 95 ? -14.180 8.037 11.987 1.00 97.44 95 CYS A O 1
ATOM 789 N N . ARG A 1 96 ? -13.310 6.026 11.450 1.00 97.50 96 ARG A N 1
ATOM 790 C CA . ARG A 1 96 ? -13.724 6.021 10.047 1.00 97.50 96 ARG A CA 1
ATOM 791 C C . ARG A 1 96 ? -14.729 4.907 9.828 1.00 97.50 96 ARG A C 1
ATOM 793 O O . ARG A 1 96 ? -14.485 3.782 10.282 1.00 97.50 96 ARG A O 1
ATOM 800 N N . PHE A 1 97 ? -15.803 5.194 9.104 1.00 97.81 97 PHE A N 1
ATOM 801 C CA . PHE A 1 97 ? -16.939 4.296 8.911 1.00 97.81 97 PHE A CA 1
ATOM 802 C C . PHE A 1 97 ? -17.228 4.007 7.432 1.00 97.81 97 PHE A C 1
ATOM 804 O O . PHE A 1 97 ? -16.783 4.737 6.548 1.00 97.81 97 PHE A O 1
ATOM 811 N N . ASP A 1 98 ? -17.949 2.909 7.195 1.00 97.25 98 ASP A N 1
ATOM 812 C CA . ASP A 1 98 ? -18.658 2.540 5.959 1.00 97.25 98 ASP A CA 1
ATOM 813 C C . ASP A 1 98 ? -20.077 2.114 6.370 1.00 97.25 98 ASP A C 1
ATOM 815 O O . ASP A 1 98 ? -20.311 0.960 6.752 1.00 97.25 98 ASP A O 1
ATOM 819 N N . GLY A 1 99 ? -21.007 3.072 6.411 1.00 96.69 99 GLY A N 1
ATOM 820 C CA . GLY A 1 99 ? -22.339 2.859 6.983 1.00 96.69 99 GLY A CA 1
ATOM 821 C C . GLY A 1 99 ? -22.265 2.248 8.393 1.00 96.69 99 GLY A 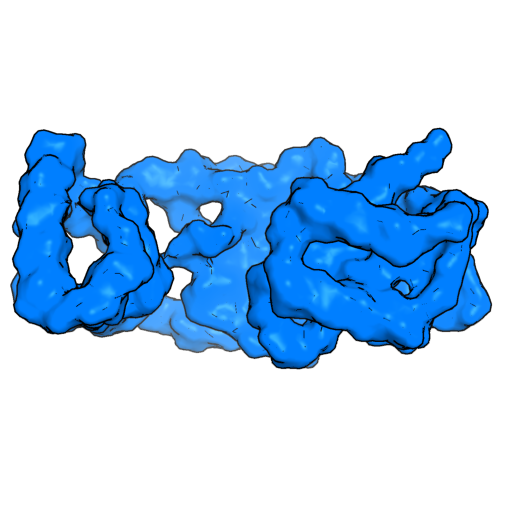C 1
ATOM 822 O O . GLY A 1 99 ? -21.591 2.762 9.278 1.00 96.69 99 GLY A O 1
ATOM 823 N N . GLY A 1 100 ? -22.907 1.093 8.599 1.00 97.25 100 GLY A N 1
ATOM 824 C CA . GLY A 1 100 ? -22.904 0.356 9.875 1.00 97.25 100 GLY A CA 1
ATOM 825 C C . GLY A 1 100 ? -21.605 -0.393 10.217 1.00 97.25 100 GLY A C 1
ATOM 826 O O . GLY A 1 100 ? -21.627 -1.317 11.038 1.00 97.25 100 GLY A O 1
ATOM 827 N N . LYS A 1 101 ? -20.475 -0.058 9.584 1.00 98.19 101 LYS A N 1
ATOM 828 C CA . LYS A 1 101 ? -19.180 -0.712 9.805 1.00 98.19 101 LYS A CA 1
ATOM 829 C C . LYS A 1 101 ? -18.120 0.291 10.242 1.00 98.19 101 LYS A C 1
ATOM 831 O O . LYS A 1 101 ? -17.918 1.309 9.591 1.00 98.19 101 LYS A O 1
ATOM 836 N N . LEU A 1 102 ? -17.374 -0.046 11.287 1.00 98.19 102 LEU A N 1
ATOM 837 C CA . LEU A 1 102 ? -16.160 0.652 11.690 1.00 98.19 102 LEU A CA 1
ATOM 838 C C . LEU A 1 102 ? -14.974 0.092 10.894 1.00 98.19 102 LEU A C 1
ATOM 840 O O . LEU A 1 102 ? -14.625 -1.082 11.045 1.00 98.19 102 LEU A O 1
ATOM 844 N N . ARG A 1 103 ? -14.343 0.928 10.064 1.00 97.25 103 ARG A N 1
ATOM 845 C CA . ARG A 1 103 ? -13.244 0.524 9.169 1.00 97.25 103 ARG A CA 1
ATOM 846 C C . ARG A 1 103 ? -11.863 0.971 9.635 1.00 97.25 103 ARG A C 1
ATOM 848 O O . ARG A 1 103 ? -10.883 0.301 9.317 1.00 97.25 103 ARG A O 1
ATOM 855 N N . ALA A 1 104 ? -11.761 2.032 10.434 1.00 97.19 104 ALA A N 1
ATOM 856 C CA . ALA A 1 104 ? -10.496 2.406 11.062 1.00 97.19 104 ALA A CA 1
ATOM 857 C C . ALA A 1 104 ? -10.673 3.199 12.359 1.00 97.19 104 ALA A C 1
ATOM 859 O O . ALA A 1 104 ? -11.681 3.876 12.551 1.00 97.19 104 ALA A O 1
ATOM 860 N N . VAL A 1 105 ? -9.661 3.128 13.229 1.00 96.75 105 VAL A N 1
ATOM 861 C CA . VAL A 1 105 ? -9.595 3.868 14.496 1.00 96.75 105 VAL A CA 1
ATOM 862 C C . VAL A 1 105 ? -8.209 4.478 14.666 1.00 96.75 105 VAL A C 1
ATOM 864 O O . VAL A 1 105 ? -7.195 3.776 14.695 1.00 96.75 105 VAL A O 1
ATOM 867 N N . PHE A 1 106 ? -8.166 5.793 14.838 1.00 96.06 106 PHE A N 1
ATOM 868 C CA . PHE A 1 106 ? -6.947 6.571 14.995 1.00 96.06 106 PHE A CA 1
ATOM 869 C C . PHE A 1 106 ? -7.033 7.541 16.174 1.00 96.06 106 PHE A C 1
ATOM 871 O O . PHE A 1 106 ? -8.051 7.678 16.847 1.00 96.06 106 PHE A O 1
ATOM 878 N N . THR A 1 107 ? -5.927 8.229 16.448 1.00 92.50 107 THR A N 1
ATOM 879 C CA . THR A 1 107 ? -5.940 9.394 17.339 1.00 92.50 107 THR A CA 1
ATOM 880 C C . THR A 1 107 ? -6.215 10.659 16.535 1.00 92.50 107 THR A C 1
ATOM 882 O O . THR A 1 107 ? -6.030 10.676 15.321 1.00 92.50 107 THR A O 1
ATOM 885 N N . SER A 1 108 ? -6.529 11.754 17.223 1.00 87.06 108 SER A N 1
ATOM 886 C CA . SER A 1 108 ? -6.695 13.090 16.628 1.00 87.06 108 SER A CA 1
ATOM 887 C C . SER A 1 108 ? -5.472 13.629 15.870 1.00 87.06 108 SER A C 1
ATOM 889 O O . SER A 1 108 ? -5.566 14.650 15.202 1.00 87.06 108 SER A O 1
ATOM 891 N N . ARG A 1 109 ? -4.309 12.966 15.963 1.00 88.69 109 ARG A N 1
ATOM 892 C CA . ARG A 1 109 ? -3.116 13.319 15.176 1.00 88.69 109 ARG A CA 1
ATOM 893 C C . ARG A 1 109 ? -3.156 12.772 13.750 1.00 88.69 109 ARG A C 1
ATOM 895 O O . ARG A 1 109 ? -2.315 13.166 12.950 1.00 88.69 109 ARG A O 1
ATOM 902 N N . TYR A 1 110 ? -4.039 11.817 13.465 1.00 91.44 110 TYR A N 1
ATOM 903 C CA . TYR A 1 110 ? -4.152 11.243 12.134 1.00 91.44 110 TYR A CA 1
ATOM 904 C C . TYR A 1 110 ? -4.864 12.224 11.209 1.00 91.44 110 TYR A C 1
ATOM 906 O O . TYR A 1 110 ? -5.934 12.731 11.530 1.00 91.44 110 TYR A O 1
ATOM 914 N N . THR A 1 111 ? -4.257 12.488 10.060 1.00 92.81 111 THR A N 1
ATOM 915 C CA . THR A 1 111 ? -4.838 13.315 9.006 1.00 92.81 111 THR A CA 1
ATOM 916 C C . THR A 1 111 ? -5.335 12.404 7.896 1.00 92.81 111 THR A C 1
ATOM 918 O O . THR A 1 111 ? -4.529 11.828 7.160 1.00 92.81 111 THR A O 1
ATOM 921 N N . ALA A 1 112 ? -6.657 12.266 7.793 1.00 91.75 112 ALA A N 1
ATOM 922 C CA . ALA A 1 112 ? -7.281 11.530 6.704 1.00 91.75 112 ALA A CA 1
ATOM 923 C C . ALA A 1 112 ? -6.949 12.174 5.352 1.00 91.75 112 ALA A C 1
ATOM 925 O O . ALA A 1 112 ? -6.935 13.398 5.208 1.00 91.75 112 ALA A O 1
ATOM 926 N N . ILE A 1 113 ? -6.634 11.315 4.388 1.00 94.38 113 ILE A N 1
ATOM 927 C CA . ILE A 1 113 ? -6.487 11.649 2.975 1.00 94.38 113 ILE A CA 1
ATOM 928 C C . ILE A 1 113 ? -7.305 10.595 2.247 1.00 94.38 113 ILE A C 1
ATOM 930 O O . ILE A 1 113 ? -6.976 9.408 2.335 1.00 94.38 113 ILE A O 1
ATOM 934 N N . ASP A 1 114 ? -8.357 11.021 1.564 1.00 95.12 114 ASP A N 1
ATOM 935 C CA . ASP A 1 114 ? -9.267 10.108 0.877 1.00 95.12 114 ASP A CA 1
ATOM 936 C C . ASP A 1 114 ? -8.767 9.782 -0.522 1.00 95.12 114 ASP A C 1
ATOM 938 O O . ASP A 1 114 ? -8.104 10.587 -1.177 1.00 95.12 114 ASP A O 1
ATOM 942 N N . HIS A 1 115 ? -9.092 8.588 -1.009 1.00 96.56 115 HIS A N 1
ATOM 943 C CA . HIS A 1 115 ? -8.811 8.178 -2.380 1.00 96.56 115 HIS A CA 1
ATOM 944 C C . HIS A 1 115 ? -9.426 9.178 -3.362 1.00 96.56 115 HIS A C 1
ATOM 946 O O . HIS A 1 115 ? -8.722 9.655 -4.247 1.00 96.56 115 HIS A O 1
ATOM 952 N N . MET A 1 116 ? -10.680 9.591 -3.145 1.00 96.69 116 MET A N 1
ATOM 953 C CA . MET A 1 116 ? -11.348 10.608 -3.973 1.00 96.69 116 MET A CA 1
ATOM 954 C C . MET A 1 116 ? -10.627 11.957 -3.978 1.00 96.69 116 MET A C 1
ATOM 956 O O . MET A 1 116 ? -10.597 12.633 -5.007 1.00 96.69 116 MET A O 1
ATOM 960 N N . GLU A 1 117 ? -10.022 12.348 -2.858 1.00 95.94 117 GLU A N 1
ATOM 961 C CA . GLU A 1 117 ? -9.229 13.571 -2.795 1.00 95.94 117 GLU A CA 1
ATOM 962 C C . GLU A 1 117 ? -7.972 13.441 -3.662 1.00 95.94 117 GLU A C 1
ATOM 964 O O . GLU A 1 117 ? -7.732 14.292 -4.515 1.00 95.94 117 GLU A O 1
ATOM 969 N N . VAL A 1 118 ? -7.221 12.341 -3.531 1.00 96.25 118 VAL A N 1
ATOM 970 C CA . VAL A 1 118 ? -6.036 12.080 -4.369 1.00 96.25 118 VAL A CA 1
ATOM 971 C C . VAL A 1 118 ? -6.390 12.114 -5.861 1.00 96.25 118 VAL A C 1
ATOM 973 O O . VAL A 1 118 ? -5.684 12.751 -6.643 1.00 96.25 118 VAL A O 1
ATOM 976 N N . LEU A 1 119 ? -7.497 11.480 -6.258 1.00 97.56 119 LEU A N 1
ATOM 977 C CA . LEU A 1 119 ? -7.957 11.464 -7.652 1.00 97.56 119 LEU A CA 1
ATOM 978 C C . LEU A 1 119 ? -8.367 12.861 -8.148 1.00 97.56 119 LEU A C 1
ATOM 980 O O . LEU A 1 119 ? -8.078 13.217 -9.290 1.00 97.56 119 LEU A O 1
ATOM 984 N N . SER A 1 120 ? -8.987 13.672 -7.288 1.00 96.94 120 SER A N 1
ATOM 985 C CA . SER A 1 120 ? -9.359 15.057 -7.613 1.00 96.94 120 SER A CA 1
ATOM 986 C C . SER A 1 120 ? -8.125 15.924 -7.861 1.00 96.94 120 SER A C 1
ATOM 988 O O . SER A 1 120 ? -8.073 16.649 -8.852 1.00 96.94 120 SER A O 1
ATOM 990 N N . TYR A 1 121 ? -7.094 15.778 -7.024 1.00 96.31 121 TYR A N 1
ATOM 991 C CA . TYR A 1 121 ? -5.803 16.434 -7.237 1.00 96.31 121 TYR A CA 1
ATOM 992 C C . TYR A 1 121 ? -5.167 15.990 -8.561 1.00 96.31 121 TYR A C 1
ATOM 994 O O . TYR A 1 121 ? -4.677 16.816 -9.324 1.00 96.31 121 TYR A O 1
ATOM 1002 N N . MET A 1 122 ? -5.205 14.701 -8.898 1.00 96.56 122 MET A N 1
ATOM 1003 C CA . MET A 1 122 ? -4.696 14.241 -10.193 1.00 96.56 122 MET A CA 1
ATOM 1004 C C . MET A 1 122 ? -5.416 14.916 -11.376 1.00 96.56 122 MET A C 1
ATOM 1006 O O . MET A 1 122 ? -4.749 15.383 -12.299 1.00 96.56 122 MET A O 1
ATOM 1010 N N . LEU A 1 123 ? -6.747 15.043 -11.344 1.00 96.25 123 LEU A N 1
ATOM 1011 C CA . LEU A 1 123 ? -7.487 15.783 -12.378 1.00 96.25 123 LEU A CA 1
ATOM 1012 C C . LEU A 1 123 ? -7.051 17.255 -12.455 1.00 96.25 123 LEU A C 1
ATOM 1014 O O . LEU A 1 123 ? -6.765 17.758 -13.541 1.00 96.25 123 LEU A O 1
ATOM 1018 N N . GLU A 1 124 ? -6.959 17.928 -11.305 1.00 96.00 124 GLU A N 1
ATOM 1019 C CA . GLU A 1 124 ? -6.547 19.335 -11.200 1.00 96.00 124 GLU A CA 1
ATOM 1020 C C . GLU A 1 124 ? -5.150 19.577 -11.794 1.00 96.00 124 GLU A C 1
ATOM 1022 O O . GLU A 1 124 ? -4.919 20.580 -12.470 1.00 96.00 124 GLU A O 1
ATOM 1027 N N . TYR A 1 125 ? -4.228 18.629 -11.600 1.00 93.56 125 TYR A N 1
ATOM 1028 C CA . TYR A 1 125 ? -2.837 18.732 -12.044 1.00 93.56 125 TYR A CA 1
ATOM 1029 C C . TYR A 1 125 ? -2.540 18.037 -13.384 1.00 93.56 125 TYR A C 1
ATOM 1031 O O . TYR A 1 125 ? -1.374 17.808 -13.711 1.00 93.56 125 TYR A O 1
ATOM 1039 N N . GLY A 1 126 ? -3.567 17.776 -14.201 1.00 91.50 126 GLY A N 1
ATOM 1040 C CA . GLY A 1 126 ? -3.409 17.517 -15.638 1.00 91.50 126 GLY A CA 1
ATOM 1041 C C . GLY A 1 126 ? -3.528 16.060 -16.088 1.00 91.50 126 GLY A C 1
ATOM 1042 O O . GLY A 1 126 ? -3.305 15.783 -17.270 1.00 91.50 126 GLY A O 1
ATOM 1043 N N . PHE A 1 127 ? -3.909 15.134 -15.205 1.00 95.25 127 PHE A N 1
ATOM 1044 C CA . PHE A 1 127 ? -4.256 13.771 -15.615 1.00 95.25 127 PHE A CA 1
ATOM 1045 C C . PHE A 1 127 ? -5.632 13.770 -16.293 1.00 95.25 127 PHE A C 1
ATOM 1047 O O . PHE A 1 127 ? -6.615 14.247 -15.728 1.00 95.25 127 PHE A O 1
ATOM 1054 N N . LYS A 1 128 ? -5.714 13.248 -17.522 1.00 96.06 128 LYS A N 1
ATOM 1055 C CA . LYS A 1 128 ? -6.957 13.235 -18.308 1.00 96.06 128 LYS A CA 1
ATOM 1056 C C . LYS A 1 128 ? -7.812 12.025 -17.936 1.00 96.06 128 LYS A C 1
ATOM 1058 O O . LYS A 1 128 ? -7.298 10.955 -17.632 1.00 96.06 128 LYS A O 1
ATOM 1063 N N . THR A 1 129 ? -9.130 12.169 -18.024 1.00 95.06 129 THR A N 1
ATOM 1064 C CA . THR A 1 129 ? -10.096 11.102 -17.702 1.00 95.06 129 THR A CA 1
ATOM 1065 C C . THR A 1 129 ? -9.949 9.864 -18.594 1.00 95.06 129 THR A C 1
ATOM 1067 O O . THR A 1 129 ? -10.149 8.741 -18.137 1.00 95.06 129 THR A O 1
ATOM 1070 N N . ASN A 1 130 ? -9.529 10.048 -19.848 1.00 96.19 130 ASN A N 1
ATOM 1071 C CA . ASN A 1 130 ? -9.305 8.969 -20.810 1.00 96.19 130 ASN A CA 1
ATOM 1072 C C . ASN A 1 130 ? -7.907 8.327 -20.731 1.00 96.19 130 ASN A C 1
ATOM 1074 O O . ASN A 1 130 ? -7.608 7.446 -21.534 1.00 96.19 130 ASN A O 1
ATOM 1078 N N . THR A 1 131 ? -7.044 8.772 -19.813 1.00 95.38 131 THR A N 1
ATOM 1079 C CA . THR A 1 131 ? -5.710 8.193 -19.626 1.00 95.38 131 THR A CA 1
ATOM 1080 C C . THR A 1 131 ? -5.820 6.745 -19.145 1.00 95.38 131 THR A C 1
ATOM 1082 O O . THR A 1 131 ? -6.618 6.444 -18.257 1.00 95.38 131 THR A O 1
ATOM 1085 N N . GLU A 1 132 ? -5.012 5.853 -19.724 1.00 96.38 132 GLU A N 1
ATOM 1086 C CA . GLU A 1 132 ? -4.873 4.476 -19.247 1.00 96.38 132 GLU A CA 1
ATOM 1087 C C . GLU A 1 132 ? -4.214 4.461 -17.866 1.00 96.38 132 GLU A C 1
ATOM 1089 O O . GLU A 1 132 ? -3.178 5.092 -17.642 1.00 96.38 132 GLU A O 1
ATOM 1094 N N . VAL A 1 133 ? -4.801 3.705 -16.944 1.00 97.00 133 VAL A N 1
ATOM 1095 C CA . VAL A 1 133 ? -4.296 3.538 -15.589 1.00 97.00 133 VAL A CA 1
ATOM 1096 C C . VAL A 1 133 ? -4.233 2.069 -15.204 1.00 97.00 133 VAL A C 1
ATOM 1098 O O . VAL A 1 133 ? -5.128 1.281 -15.509 1.00 97.00 133 VAL A O 1
ATOM 1101 N N . HIS A 1 134 ? -3.169 1.686 -14.502 1.00 94.94 134 HIS A N 1
ATOM 1102 C CA . HIS A 1 134 ? -3.020 0.353 -13.919 1.00 94.94 134 HIS A CA 1
ATOM 1103 C C . HIS A 1 134 ? -3.231 0.490 -12.425 1.00 94.94 134 HIS A C 1
ATOM 1105 O O . HIS A 1 134 ? -2.474 1.201 -11.765 1.00 94.94 134 HIS A O 1
ATOM 1111 N N . TYR A 1 135 ? -4.229 -0.176 -11.862 1.00 94.38 135 TYR A N 1
ATOM 1112 C CA . TYR A 1 135 ? -4.532 -0.003 -10.449 1.00 94.38 135 TYR A CA 1
ATOM 1113 C C . TYR A 1 135 ? -4.746 -1.313 -9.716 1.00 94.38 135 TYR A C 1
ATOM 1115 O O . TYR A 1 135 ? -5.160 -2.330 -10.276 1.00 94.38 135 TYR A O 1
ATOM 1123 N N . PHE A 1 136 ? -4.477 -1.250 -8.418 1.00 92.62 136 PHE A N 1
ATOM 1124 C CA . PHE A 1 136 ? -5.069 -2.118 -7.432 1.00 92.62 136 PHE A CA 1
ATOM 1125 C C . PHE A 1 136 ? -5.948 -1.288 -6.498 1.00 92.62 136 PHE A C 1
ATOM 1127 O O . PHE A 1 136 ? -5.484 -0.304 -5.929 1.00 92.62 136 PHE A O 1
ATOM 1134 N N . LEU A 1 137 ? -7.196 -1.708 -6.312 1.00 93.69 137 LEU A N 1
ATOM 1135 C CA . LEU A 1 137 ? -8.139 -1.059 -5.404 1.00 93.69 137 LEU A CA 1
ATOM 1136 C C . LEU A 1 137 ? -8.875 -2.095 -4.552 1.00 93.69 137 LEU A C 1
ATOM 1138 O O . LEU A 1 137 ? -9.456 -3.042 -5.094 1.00 93.69 137 LEU A O 1
ATOM 1142 N N . ASP A 1 138 ? -8.861 -1.921 -3.236 1.00 90.94 138 ASP A N 1
ATOM 1143 C CA . ASP A 1 138 ? -9.738 -2.611 -2.290 1.00 90.94 138 ASP A CA 1
ATOM 1144 C C . ASP A 1 138 ? -10.180 -1.672 -1.149 1.00 90.94 138 ASP A C 1
ATOM 1146 O O . ASP A 1 138 ? -10.014 -0.456 -1.234 1.00 90.94 138 ASP A O 1
ATOM 1150 N N . GLN A 1 139 ? -10.803 -2.223 -0.103 1.00 87.94 139 GLN A N 1
ATOM 1151 C CA . GLN A 1 139 ? -11.315 -1.441 1.031 1.00 87.94 139 GLN A CA 1
ATOM 1152 C C . GLN A 1 139 ? -10.216 -0.785 1.880 1.00 87.94 139 GLN A C 1
ATOM 1154 O O . GLN A 1 139 ? -10.505 0.147 2.632 1.00 87.94 139 GLN A O 1
ATOM 1159 N N . GLU A 1 140 ? -8.980 -1.277 1.808 1.00 89.50 140 GLU A N 1
ATOM 1160 C CA . GLU A 1 140 ? -7.877 -0.831 2.653 1.00 89.50 140 GLU A CA 1
ATOM 1161 C C . GLU A 1 140 ? -6.860 0.022 1.878 1.00 89.50 140 GLU A C 1
ATOM 1163 O O . GLU A 1 140 ? -6.258 0.935 2.456 1.00 89.50 140 GLU A O 1
ATOM 1168 N N . LEU A 1 141 ? -6.671 -0.241 0.582 1.00 92.06 141 LEU A N 1
ATOM 1169 C CA . LEU A 1 141 ? -5.571 0.280 -0.220 1.00 92.06 141 LEU A CA 1
ATOM 1170 C C . LEU A 1 141 ? -6.003 0.645 -1.650 1.00 92.06 141 LEU A C 1
ATOM 1172 O O . LEU A 1 141 ? -6.676 -0.115 -2.346 1.00 92.06 141 LEU A O 1
ATOM 1176 N N . MET A 1 142 ? -5.500 1.787 -2.120 1.00 95.44 142 MET A N 1
ATOM 1177 C CA . MET A 1 142 ? -5.457 2.153 -3.534 1.00 95.44 142 MET A CA 1
ATOM 1178 C C . MET A 1 142 ? -3.997 2.290 -3.957 1.00 95.44 142 MET A C 1
ATOM 1180 O O . MET A 1 142 ? -3.253 3.064 -3.361 1.00 95.44 142 MET A O 1
ATOM 1184 N N . VAL A 1 143 ? -3.599 1.568 -5.000 1.00 94.88 143 VAL A N 1
ATOM 1185 C CA . VAL A 1 143 ? -2.347 1.764 -5.737 1.00 94.88 143 VAL A CA 1
ATOM 1186 C C . VAL A 1 143 ? -2.724 2.044 -7.180 1.00 94.88 143 VAL A C 1
ATOM 1188 O O . VAL A 1 143 ? -3.346 1.209 -7.822 1.00 94.88 143 VAL A O 1
ATOM 1191 N N . LEU A 1 144 ? -2.351 3.203 -7.695 1.00 95.88 144 LEU A N 1
ATOM 1192 C CA . LEU A 1 144 ? -2.697 3.699 -9.017 1.00 95.88 144 LEU A CA 1
ATOM 1193 C C . LEU A 1 144 ? -1.418 4.065 -9.758 1.00 95.88 144 LEU A C 1
ATOM 1195 O O . LEU A 1 144 ? -0.647 4.888 -9.285 1.00 95.88 144 LEU A O 1
ATOM 1199 N N . LYS A 1 145 ? -1.197 3.488 -10.931 1.00 95.44 145 LYS A N 1
ATOM 1200 C CA . LYS A 1 145 ? -0.043 3.760 -11.784 1.00 95.44 145 LYS A CA 1
ATOM 1201 C C . LYS A 1 145 ? -0.505 4.326 -13.112 1.00 95.44 145 LYS A C 1
ATOM 1203 O O . LYS A 1 145 ? -1.454 3.821 -13.709 1.00 95.44 145 LYS A O 1
ATOM 1208 N N . VAL A 1 146 ? 0.204 5.341 -13.576 1.00 96.38 146 VAL A N 1
ATOM 1209 C CA . VAL A 1 146 ? -0.061 6.020 -14.840 1.00 96.38 146 VAL A CA 1
ATOM 1210 C C . VAL A 1 146 ? 1.192 5.922 -15.709 1.00 96.38 146 VAL A C 1
ATOM 1212 O O . VAL A 1 146 ? 2.163 6.633 -15.432 1.00 96.38 146 VAL A O 1
ATOM 1215 N N . PRO A 1 147 ? 1.221 5.015 -16.703 1.00 95.44 147 PRO A N 1
ATOM 1216 C CA . PRO A 1 147 ? 2.301 4.950 -17.683 1.00 95.44 147 PRO A CA 1
ATOM 1217 C C . PRO A 1 147 ? 2.318 6.189 -18.591 1.00 95.44 147 PRO A C 1
ATOM 1219 O O . PRO A 1 147 ? 1.273 6.681 -19.012 1.00 95.44 147 PRO A O 1
ATOM 1222 N N . ASP A 1 148 ? 3.514 6.660 -18.929 1.00 94.69 148 ASP A N 1
ATOM 1223 C CA . ASP A 1 148 ? 3.779 7.750 -19.865 1.00 94.69 148 ASP A CA 1
ATOM 1224 C C . ASP A 1 148 ? 4.490 7.200 -21.111 1.00 94.69 148 ASP A C 1
ATOM 1226 O O . ASP A 1 148 ? 5.721 7.120 -21.195 1.00 94.69 148 ASP A O 1
ATOM 1230 N N . TYR A 1 149 ? 3.681 6.771 -22.080 1.00 93.75 149 TYR A N 1
ATOM 1231 C CA . TYR A 1 149 ? 4.143 6.123 -23.308 1.00 93.75 149 TYR A CA 1
ATOM 1232 C C . TYR A 1 149 ? 4.988 7.037 -24.208 1.00 93.75 149 TYR A C 1
ATOM 1234 O O . TYR A 1 149 ? 5.785 6.528 -24.995 1.00 93.75 149 TYR A O 1
ATOM 1242 N N . GLU A 1 150 ? 4.874 8.364 -24.081 1.00 92.81 150 GLU A N 1
ATOM 1243 C CA . GLU A 1 150 ? 5.681 9.314 -24.861 1.00 92.81 150 GLU A CA 1
ATOM 1244 C C . GLU A 1 150 ? 7.157 9.297 -24.436 1.00 92.81 150 GLU A C 1
ATOM 1246 O O . GLU A 1 150 ? 8.042 9.619 -25.230 1.00 92.81 150 GLU A O 1
ATOM 1251 N N . ARG A 1 151 ? 7.436 8.866 -23.200 1.00 91.62 151 ARG A N 1
ATOM 1252 C CA . ARG A 1 151 ? 8.785 8.779 -22.618 1.00 91.62 151 ARG A CA 1
ATOM 1253 C C . ARG A 1 151 ? 9.372 7.368 -22.645 1.00 91.62 151 ARG A C 1
ATOM 1255 O O . ARG A 1 151 ? 10.373 7.103 -21.976 1.00 91.62 151 ARG A O 1
ATOM 1262 N N . ALA A 1 152 ? 8.765 6.452 -23.398 1.00 93.19 152 ALA A N 1
ATOM 1263 C CA . ALA A 1 152 ? 9.246 5.082 -23.511 1.00 93.19 152 ALA A CA 1
ATOM 1264 C C . ALA A 1 152 ? 10.692 5.026 -24.037 1.00 93.19 152 ALA A C 1
ATOM 1266 O O . ALA A 1 152 ? 11.077 5.754 -24.954 1.00 93.19 152 ALA A O 1
ATOM 1267 N N . PHE A 1 153 ? 11.499 4.131 -23.471 1.00 92.38 153 PHE A N 1
ATOM 1268 C CA . PHE A 1 153 ? 12.880 3.914 -23.891 1.00 92.38 153 PHE A CA 1
ATOM 1269 C C . PHE A 1 153 ? 13.207 2.426 -23.964 1.00 92.38 153 PHE A C 1
ATOM 1271 O O . PHE A 1 153 ? 12.594 1.591 -23.301 1.00 92.38 153 PHE A O 1
ATOM 1278 N N . ARG A 1 154 ? 14.209 2.095 -24.776 1.00 90.25 154 ARG A N 1
ATOM 1279 C CA . ARG A 1 154 ? 14.598 0.715 -25.056 1.00 90.25 154 ARG A CA 1
ATOM 1280 C C . ARG A 1 154 ? 15.829 0.318 -24.254 1.00 90.25 154 ARG A C 1
ATOM 1282 O O . ARG A 1 154 ? 16.855 0.989 -24.339 1.00 90.25 154 ARG A O 1
ATOM 1289 N N . LEU A 1 155 ? 15.740 -0.790 -23.524 1.00 85.25 155 LEU A N 1
ATOM 1290 C CA . LEU A 1 155 ? 16.860 -1.365 -22.774 1.00 85.25 155 LEU A CA 1
ATOM 1291 C C . LEU A 1 155 ? 17.641 -2.398 -23.600 1.00 85.25 155 LEU A C 1
ATOM 1293 O O . LEU A 1 155 ? 18.862 -2.496 -23.498 1.00 85.25 155 LEU A O 1
ATOM 1297 N N . GLY A 1 156 ? 16.932 -3.158 -24.436 1.00 78.56 156 GLY A N 1
ATOM 1298 C CA . GLY A 1 156 ? 17.480 -4.248 -25.241 1.00 78.56 156 GLY A CA 1
ATOM 1299 C C . GLY A 1 156 ? 16.648 -4.515 -26.494 1.00 78.56 156 GLY A C 1
ATOM 1300 O O . GLY A 1 156 ? 15.770 -3.739 -26.864 1.00 78.56 156 GLY A O 1
ATOM 1301 N N . LYS A 1 157 ? 16.912 -5.621 -27.193 1.00 76.00 157 LYS A N 1
ATOM 1302 C CA . LYS A 1 157 ? 16.147 -5.968 -28.400 1.00 76.00 157 LYS A CA 1
ATOM 1303 C C . LYS A 1 157 ? 14.719 -6.369 -28.006 1.00 76.00 157 LYS A C 1
ATOM 1305 O O . LYS A 1 157 ? 14.539 -7.416 -27.400 1.00 76.00 157 LYS A O 1
ATOM 1310 N N . ASN A 1 158 ? 13.730 -5.559 -28.393 1.00 78.12 158 ASN A N 1
ATOM 1311 C CA . ASN A 1 158 ? 12.308 -5.718 -28.045 1.00 78.12 158 ASN A CA 1
ATOM 1312 C C . ASN A 1 158 ? 12.005 -5.626 -26.536 1.00 78.12 158 ASN A C 1
ATOM 1314 O O . ASN A 1 158 ? 11.033 -6.217 -26.072 1.00 78.12 158 ASN A O 1
ATOM 1318 N N . ASP A 1 159 ? 12.827 -4.897 -25.778 1.00 85.88 159 ASP A N 1
ATOM 1319 C CA . ASP A 1 159 ? 12.612 -4.667 -24.348 1.00 85.88 159 ASP A CA 1
ATOM 1320 C C . ASP A 1 159 ? 12.450 -3.168 -24.086 1.00 85.88 159 ASP A C 1
ATOM 1322 O O . ASP A 1 159 ? 13.435 -2.433 -23.952 1.00 85.88 159 ASP A O 1
ATOM 1326 N N . ASP A 1 160 ? 11.193 -2.730 -24.109 1.00 89.75 160 ASP A N 1
ATOM 1327 C CA . ASP A 1 160 ? 10.795 -1.337 -23.947 1.00 89.75 160 ASP A CA 1
ATOM 1328 C C . ASP A 1 160 ? 10.254 -1.111 -22.525 1.00 89.75 160 ASP A C 1
ATOM 1330 O O . ASP A 1 160 ? 9.387 -1.843 -22.028 1.00 89.75 160 ASP A O 1
ATOM 1334 N N . LEU A 1 161 ? 10.791 -0.079 -21.876 1.00 92.56 161 LEU A N 1
ATOM 1335 C CA . LEU A 1 161 ? 10.395 0.408 -20.562 1.00 92.56 161 LEU A CA 1
ATOM 1336 C C . LEU A 1 161 ? 9.644 1.727 -20.723 1.00 92.56 161 LEU A C 1
ATOM 1338 O O . LEU A 1 161 ? 10.112 2.649 -21.390 1.00 92.56 161 LEU A O 1
ATOM 1342 N N . VAL A 1 162 ? 8.490 1.819 -20.074 1.00 94.56 162 VAL A N 1
ATOM 1343 C CA . VAL A 1 162 ? 7.616 2.991 -20.070 1.00 94.56 162 VAL A CA 1
ATOM 1344 C C . VAL A 1 162 ? 7.676 3.630 -18.681 1.00 94.56 162 VAL A C 1
ATOM 1346 O O . VAL A 1 162 ? 7.181 3.029 -17.723 1.00 94.56 162 VAL A O 1
ATOM 1349 N N . PRO A 1 163 ? 8.308 4.807 -18.526 1.00 94.06 163 PRO A N 1
ATOM 1350 C CA . PRO A 1 163 ? 8.248 5.578 -17.290 1.00 94.06 163 PRO A CA 1
ATOM 1351 C C . PRO A 1 163 ? 6.813 5.991 -16.960 1.00 94.06 163 PRO A C 1
ATOM 1353 O O . PRO A 1 163 ? 5.928 5.956 -17.805 1.00 94.06 163 PRO A O 1
ATOM 1356 N N . GLY A 1 164 ? 6.576 6.425 -15.734 1.00 93.75 164 GLY A N 1
ATOM 1357 C CA . GLY A 1 164 ? 5.267 6.857 -15.280 1.00 93.75 164 GLY A CA 1
ATOM 1358 C C . GLY A 1 164 ? 5.294 7.285 -13.823 1.00 93.75 164 GLY A C 1
ATOM 1359 O O . GLY A 1 164 ? 6.359 7.449 -13.218 1.00 93.75 164 GLY A O 1
ATOM 1360 N N . VAL A 1 165 ? 4.109 7.434 -13.243 1.00 94.00 165 VAL A N 1
ATOM 1361 C CA . VAL A 1 165 ? 3.943 7.826 -11.838 1.00 94.00 165 VAL A CA 1
ATOM 1362 C C . VAL A 1 165 ? 3.027 6.837 -11.130 1.00 94.00 165 VAL A C 1
ATOM 1364 O O . VAL A 1 165 ? 2.012 6.422 -11.684 1.00 94.00 165 VAL A O 1
ATOM 1367 N N . SER A 1 166 ? 3.389 6.458 -9.908 1.00 94.62 166 SER A N 1
ATOM 1368 C CA . SER A 1 166 ? 2.583 5.641 -9.005 1.00 94.62 166 SER A CA 1
ATOM 1369 C C . SER A 1 166 ? 2.094 6.487 -7.835 1.00 94.62 166 SER A C 1
ATOM 1371 O O . SER A 1 166 ? 2.887 7.135 -7.159 1.00 94.62 166 SER A O 1
ATOM 1373 N N . PHE A 1 167 ? 0.802 6.412 -7.553 1.00 95.12 167 PHE A N 1
ATOM 1374 C CA . PHE A 1 167 ? 0.134 6.961 -6.385 1.00 95.12 167 PHE A CA 1
ATOM 1375 C C . PHE A 1 167 ? -0.311 5.800 -5.506 1.00 95.12 167 PHE A C 1
ATOM 1377 O O . PHE A 1 167 ? -0.951 4.875 -5.999 1.00 95.12 167 PHE A O 1
ATOM 1384 N N . ALA A 1 168 ? 0.001 5.823 -4.217 1.00 94.44 168 ALA A N 1
ATOM 1385 C CA . ALA A 1 168 ? -0.516 4.821 -3.291 1.00 94.44 168 ALA A CA 1
ATOM 1386 C C . ALA A 1 168 ? -1.096 5.493 -2.051 1.00 94.44 168 ALA A C 1
ATOM 1388 O O . ALA A 1 168 ? -0.535 6.466 -1.560 1.00 94.44 168 ALA A O 1
ATOM 1389 N N . ASN A 1 169 ? -2.236 5.014 -1.557 1.00 95.44 169 ASN A N 1
ATOM 1390 C CA . ASN A 1 169 ? -2.895 5.587 -0.389 1.00 95.44 169 ASN A CA 1
ATOM 1391 C C . ASN A 1 169 ? -3.697 4.536 0.383 1.00 95.44 169 ASN A C 1
ATOM 1393 O O . ASN A 1 169 ? -4.373 3.696 -0.215 1.00 95.44 169 ASN A O 1
ATOM 1397 N N . SER A 1 170 ? -3.697 4.638 1.712 1.00 94.06 170 SER A N 1
ATOM 1398 C CA . SER A 1 170 ? -4.567 3.846 2.578 1.00 94.06 170 SER A CA 1
ATOM 1399 C C . SER A 1 170 ? -5.353 4.745 3.518 1.00 94.06 170 SER A C 1
ATOM 1401 O O . SER A 1 170 ? -4.805 5.404 4.400 1.00 94.06 170 SER A O 1
ATOM 1403 N N . GLU A 1 171 ? -6.671 4.689 3.381 1.00 94.12 171 GLU A N 1
ATOM 1404 C CA . GLU A 1 171 ? -7.598 5.396 4.259 1.00 94.12 171 GLU A CA 1
ATOM 1405 C C . GLU A 1 171 ? -7.689 4.774 5.660 1.00 94.12 171 GLU A C 1
ATOM 1407 O O . GLU A 1 171 ? -8.138 5.431 6.600 1.00 94.12 171 GLU A O 1
ATOM 1412 N N . VAL A 1 172 ? -7.251 3.519 5.800 1.00 93.94 172 VAL A N 1
ATOM 1413 C CA . VAL A 1 172 ? -7.293 2.736 7.044 1.00 93.94 172 VAL A CA 1
ATOM 1414 C C . VAL A 1 172 ? -5.899 2.455 7.619 1.00 93.94 172 VAL A C 1
ATOM 1416 O O . VAL A 1 172 ? -5.757 1.690 8.568 1.00 93.94 172 VAL A O 1
ATOM 1419 N N . GLY A 1 173 ? -4.865 3.136 7.114 1.00 89.50 173 GLY A N 1
ATOM 1420 C CA . GLY A 1 173 ? -3.540 3.179 7.739 1.00 89.50 173 GLY A CA 1
ATOM 1421 C C . GLY A 1 173 ? -2.641 1.969 7.476 1.00 89.50 173 GLY A C 1
ATOM 1422 O O . GLY A 1 173 ? -1.700 1.759 8.239 1.00 89.50 173 GLY A O 1
ATOM 1423 N N . VAL A 1 174 ? -2.902 1.201 6.413 1.00 88.00 174 VAL A N 1
ATOM 1424 C CA . VAL A 1 174 ? -2.009 0.129 5.927 1.00 88.00 174 VAL A CA 1
ATOM 1425 C C . VAL A 1 174 ? -0.735 0.722 5.321 1.00 88.00 174 VAL A C 1
ATOM 1427 O O . VAL A 1 174 ? 0.374 0.288 5.618 1.00 88.00 174 VAL A O 1
ATOM 1430 N N . LEU A 1 175 ? -0.888 1.778 4.521 1.00 88.00 175 LEU A N 1
ATOM 1431 C CA . LEU A 1 175 ? 0.195 2.474 3.835 1.00 88.00 175 LEU A CA 1
ATOM 1432 C C . LEU A 1 175 ? 0.107 3.985 4.087 1.00 88.00 175 LEU A C 1
ATOM 1434 O O . LEU A 1 175 ? -0.973 4.535 4.275 1.00 88.00 175 LEU A O 1
ATOM 1438 N N . ALA A 1 176 ? 1.253 4.660 4.074 1.00 90.38 176 ALA A N 1
ATOM 1439 C CA . ALA A 1 176 ? 1.308 6.112 3.949 1.00 90.38 176 ALA A CA 1
ATOM 1440 C C . ALA A 1 176 ? 0.997 6.542 2.508 1.00 90.38 176 ALA A C 1
ATOM 1442 O O . ALA A 1 176 ? 1.389 5.842 1.575 1.00 90.38 176 ALA A O 1
ATOM 1443 N N . PHE A 1 177 ? 0.388 7.715 2.327 1.00 93.38 177 PHE A N 1
ATOM 1444 C CA . PHE A 1 177 ? 0.247 8.304 0.998 1.00 93.38 177 PHE A CA 1
ATOM 1445 C C . PHE A 1 177 ? 1.614 8.453 0.313 1.00 93.38 177 PHE A C 1
ATOM 1447 O O . PHE A 1 177 ? 2.570 8.931 0.936 1.00 93.38 177 PHE A O 1
ATOM 1454 N N . SER A 1 178 ? 1.717 8.065 -0.957 1.00 92.44 178 SER A N 1
ATOM 1455 C CA . SER A 1 178 ? 2.934 8.241 -1.739 1.00 92.44 178 SER A CA 1
ATOM 1456 C C . SER A 1 178 ? 2.707 8.628 -3.195 1.00 92.44 178 SER A C 1
ATOM 1458 O O . SER A 1 178 ? 1.689 8.285 -3.792 1.00 92.44 178 SER A O 1
ATOM 1460 N N . ILE A 1 179 ? 3.692 9.345 -3.746 1.00 93.19 179 ILE A N 1
ATOM 1461 C CA . ILE A 1 179 ? 3.824 9.675 -5.172 1.00 93.19 179 ILE A CA 1
ATOM 1462 C C . ILE A 1 179 ? 5.242 9.284 -5.590 1.00 93.19 179 ILE A C 1
ATOM 1464 O O . ILE A 1 179 ? 6.209 9.899 -5.146 1.00 93.19 179 ILE A O 1
ATOM 1468 N N . GLU A 1 180 ? 5.380 8.241 -6.400 1.00 92.31 180 GLU A N 1
ATOM 1469 C CA . GLU A 1 180 ? 6.659 7.591 -6.706 1.00 92.31 180 GLU A CA 1
ATOM 1470 C C . GLU A 1 180 ? 6.836 7.376 -8.212 1.00 92.31 180 GLU A C 1
ATOM 1472 O O . GLU A 1 180 ? 5.865 7.336 -8.968 1.00 92.31 180 GLU A O 1
ATOM 1477 N N . ALA A 1 181 ? 8.084 7.234 -8.663 1.00 92.12 181 ALA A N 1
ATOM 1478 C CA . ALA A 1 181 ? 8.369 6.943 -10.064 1.00 92.12 181 ALA A CA 1
ATOM 1479 C C . ALA A 1 181 ? 7.991 5.492 -10.379 1.00 92.12 181 ALA A C 1
ATOM 1481 O O . ALA A 1 181 ? 8.331 4.570 -9.636 1.00 92.12 181 ALA A O 1
ATOM 1482 N N . TYR A 1 182 ? 7.307 5.294 -11.499 1.00 93.75 182 TYR A N 1
ATOM 1483 C CA . TYR A 1 182 ? 6.872 3.990 -11.979 1.00 93.75 182 TYR A CA 1
ATOM 1484 C C . TYR A 1 182 ? 7.575 3.653 -13.292 1.00 93.75 182 TYR A C 1
ATOM 1486 O O . TYR A 1 182 ? 7.770 4.525 -14.132 1.00 93.75 182 TYR A O 1
ATOM 1494 N N . PHE A 1 183 ? 7.949 2.391 -13.475 1.00 93.06 183 PHE A N 1
ATOM 1495 C CA . PHE A 1 183 ? 8.489 1.875 -14.728 1.00 93.06 183 PHE A CA 1
ATOM 1496 C C . PHE A 1 183 ? 7.749 0.602 -15.111 1.00 93.06 183 PHE A C 1
ATOM 1498 O O . PHE A 1 183 ? 7.735 -0.368 -14.355 1.00 93.06 183 PHE A O 1
ATOM 1505 N N . TYR A 1 184 ? 7.147 0.607 -16.293 1.00 92.62 184 TYR A N 1
ATOM 1506 C CA . TYR A 1 184 ? 6.393 -0.510 -16.836 1.00 92.62 184 TYR A CA 1
ATOM 1507 C C . TYR A 1 184 ? 7.164 -1.172 -17.972 1.00 92.62 184 TYR A C 1
ATOM 1509 O O . TYR A 1 184 ? 7.473 -0.542 -18.980 1.00 92.62 184 TYR A O 1
ATOM 1517 N N . ARG A 1 185 ? 7.491 -2.452 -17.808 1.00 90.44 185 ARG A N 1
ATOM 1518 C CA . ARG A 1 185 ? 8.205 -3.242 -18.812 1.00 90.44 185 ARG A CA 1
ATOM 1519 C C . ARG A 1 185 ? 7.210 -3.949 -19.724 1.00 90.44 185 ARG A C 1
ATOM 1521 O O . ARG A 1 185 ? 6.510 -4.857 -19.274 1.00 90.44 185 ARG A O 1
ATOM 1528 N N . LEU A 1 186 ? 7.178 -3.574 -21.004 1.00 86.19 186 LEU A N 1
ATOM 1529 C CA . LEU A 1 186 ? 6.142 -4.021 -21.945 1.00 86.19 186 LEU A CA 1
ATOM 1530 C C . LEU A 1 186 ? 6.204 -5.521 -22.250 1.00 86.19 186 LEU A C 1
ATOM 1532 O O . LEU A 1 186 ? 5.168 -6.181 -22.266 1.00 86.19 186 LEU A O 1
ATOM 1536 N N . VAL A 1 187 ? 7.405 -6.082 -22.428 1.00 81.06 187 VAL A N 1
ATOM 1537 C CA . VAL A 1 187 ? 7.582 -7.483 -22.866 1.00 81.06 187 VAL A CA 1
ATOM 1538 C C . VAL A 1 187 ? 6.984 -8.508 -21.895 1.00 81.06 187 VAL A C 1
ATOM 1540 O O . VAL A 1 187 ? 6.563 -9.588 -22.300 1.00 81.06 187 VAL A O 1
ATOM 1543 N N . CYS A 1 188 ? 6.908 -8.165 -20.613 1.00 77.50 188 CYS A N 1
ATOM 1544 C CA . CYS A 1 188 ? 6.410 -9.048 -19.561 1.00 77.50 188 CYS A CA 1
ATOM 1545 C C . CYS A 1 188 ? 5.244 -8.448 -18.763 1.00 77.50 188 CYS A C 1
ATOM 1547 O O . CYS A 1 188 ? 4.708 -9.124 -17.886 1.00 77.50 188 CYS A O 1
ATOM 1549 N N . SER A 1 189 ? 4.849 -7.205 -19.069 1.00 81.94 189 SER A N 1
ATOM 1550 C CA . SER A 1 189 ? 3.824 -6.447 -18.344 1.00 81.94 189 SER A CA 1
ATOM 1551 C C . SER A 1 189 ? 4.105 -6.332 -16.838 1.00 81.94 189 SER A C 1
ATOM 1553 O O . SER A 1 189 ? 3.186 -6.361 -16.022 1.00 81.94 189 SER A O 1
ATOM 1555 N N . ASN A 1 190 ? 5.381 -6.210 -16.455 1.00 80.00 190 ASN A N 1
ATOM 1556 C CA . ASN A 1 190 ? 5.770 -6.062 -15.051 1.00 80.00 190 ASN A CA 1
ATOM 1557 C C . ASN A 1 190 ? 5.918 -4.578 -14.710 1.00 80.00 190 ASN A C 1
ATOM 1559 O O . ASN A 1 190 ? 6.503 -3.819 -15.483 1.00 80.00 190 ASN A O 1
ATOM 1563 N N . GLY A 1 191 ? 5.466 -4.193 -13.521 1.00 81.56 191 GLY A N 1
ATOM 1564 C CA . GLY A 1 191 ? 5.717 -2.879 -12.944 1.00 81.56 191 GLY A CA 1
ATOM 1565 C C . GLY A 1 191 ? 6.924 -2.872 -12.005 1.00 81.56 191 GLY A C 1
ATOM 1566 O O . GLY A 1 191 ? 7.206 -3.862 -11.335 1.00 81.56 191 GLY A O 1
ATOM 1567 N N . MET A 1 192 ? 7.618 -1.743 -11.919 1.00 88.19 192 MET A N 1
ATOM 1568 C CA . MET A 1 192 ? 8.607 -1.452 -10.883 1.00 88.19 192 MET A CA 1
ATOM 1569 C C . MET A 1 192 ? 8.348 -0.061 -10.319 1.00 88.19 192 MET A C 1
ATOM 1571 O O . MET A 1 192 ? 8.082 0.874 -11.073 1.00 88.19 192 MET A O 1
ATOM 1575 N N . ILE A 1 193 ? 8.463 0.086 -9.003 1.00 83.06 193 ILE A N 1
ATOM 1576 C CA . ILE A 1 193 ? 8.328 1.377 -8.332 1.00 83.06 193 ILE A CA 1
ATOM 1577 C C . ILE A 1 193 ? 9.710 1.781 -7.850 1.00 83.06 193 ILE A C 1
ATOM 1579 O O . ILE A 1 193 ? 10.270 1.147 -6.958 1.00 83.06 193 ILE A O 1
ATOM 1583 N N . SER A 1 194 ? 10.279 2.804 -8.484 1.00 80.06 194 SER A N 1
ATOM 1584 C CA . SER A 1 194 ? 11.609 3.296 -8.141 1.00 80.06 194 SER A CA 1
ATOM 1585 C C . SER A 1 194 ? 11.554 4.161 -6.888 1.00 80.06 194 SER A C 1
ATOM 1587 O O . SER A 1 194 ? 10.663 4.999 -6.723 1.00 80.06 194 SER A O 1
ATOM 1589 N N . THR A 1 195 ? 12.533 3.985 -6.001 1.00 67.25 195 THR A N 1
ATOM 1590 C CA . THR A 1 195 ? 12.684 4.858 -4.840 1.00 67.25 195 THR A CA 1
ATOM 1591 C C . THR A 1 195 ? 13.238 6.201 -5.282 1.00 67.25 195 THR A C 1
ATOM 1593 O O . THR A 1 195 ? 14.404 6.310 -5.665 1.00 67.25 195 THR A O 1
ATOM 1596 N N . THR A 1 196 ? 12.418 7.240 -5.196 1.00 60.50 196 THR A N 1
ATOM 1597 C CA . THR A 1 196 ? 12.861 8.605 -5.464 1.00 60.50 196 THR A CA 1
ATOM 1598 C C . THR A 1 196 ? 13.623 9.178 -4.267 1.00 60.50 196 THR A C 1
ATOM 1600 O O . THR A 1 196 ? 13.286 8.916 -3.115 1.00 60.50 196 THR A O 1
ATOM 1603 N N . SER A 1 197 ? 14.646 9.992 -4.538 1.00 52.00 197 SER A N 1
ATOM 1604 C CA . SER A 1 197 ? 15.403 10.752 -3.526 1.00 52.00 197 SER A CA 1
ATOM 1605 C C . SER A 1 197 ? 14.553 11.834 -2.840 1.00 52.00 197 SER A C 1
ATOM 1607 O O . SER A 1 197 ? 14.805 12.207 -1.694 1.00 52.00 197 SER A O 1
ATOM 1609 N N . VAL A 1 198 ? 13.520 12.320 -3.534 1.00 55.91 198 VAL A N 1
ATOM 1610 C CA . VAL A 1 198 ? 12.486 13.201 -2.988 1.00 55.91 198 VAL A CA 1
ATOM 1611 C C . VAL A 1 198 ? 11.652 12.400 -1.995 1.00 55.91 198 VAL A C 1
ATOM 1613 O O . VAL A 1 198 ? 11.216 11.300 -2.326 1.00 55.91 198 VAL A O 1
ATOM 1616 N N . ALA A 1 199 ? 11.426 12.951 -0.795 1.00 57.72 199 ALA A N 1
ATOM 1617 C CA . ALA A 1 199 ? 10.531 12.367 0.200 1.00 57.72 199 ALA A CA 1
ATOM 1618 C C . ALA A 1 199 ? 9.148 12.146 -0.428 1.00 57.72 199 ALA A C 1
ATOM 1620 O O . ALA A 1 199 ? 8.346 13.068 -0.523 1.00 57.72 199 ALA A O 1
ATOM 1621 N N . SER A 1 200 ? 8.909 10.925 -0.893 1.00 71.00 200 SER A N 1
ATOM 1622 C CA . SER A 1 200 ? 7.734 10.530 -1.665 1.00 71.00 200 SER A CA 1
ATOM 1623 C C . SER A 1 200 ? 6.667 9.878 -0.807 1.00 71.00 200 SER A C 1
ATOM 1625 O O . SER A 1 200 ? 5.594 9.594 -1.316 1.00 71.00 200 SER A O 1
ATOM 1627 N N . ARG A 1 201 ? 6.954 9.621 0.477 1.00 81.06 201 ARG A N 1
ATOM 1628 C CA . ARG A 1 201 ? 6.070 8.923 1.418 1.00 81.06 201 ARG A CA 1
ATOM 1629 C C . ARG A 1 201 ? 5.689 9.855 2.557 1.00 81.06 201 ARG A C 1
ATOM 1631 O O . ARG A 1 201 ? 6.534 10.287 3.344 1.00 81.06 201 ARG A O 1
ATOM 1638 N N . PHE A 1 202 ? 4.400 10.123 2.670 1.00 87.12 202 PHE A N 1
ATOM 1639 C CA . PHE A 1 202 ? 3.842 11.112 3.571 1.00 87.12 202 PHE A CA 1
ATOM 1640 C C . PHE A 1 202 ? 2.991 10.417 4.615 1.00 87.12 202 PHE A C 1
ATOM 1642 O O . PHE A 1 202 ? 1.891 9.935 4.349 1.00 87.12 202 PHE A O 1
ATOM 1649 N N . LYS A 1 203 ? 3.515 10.358 5.842 1.00 86.25 203 LYS A N 1
ATOM 1650 C CA . LYS A 1 203 ? 2.724 9.882 6.976 1.00 86.25 203 LYS A CA 1
ATOM 1651 C C . LYS A 1 203 ? 1.483 10.762 7.109 1.00 86.25 203 LYS A C 1
ATOM 1653 O O . LYS A 1 203 ? 1.577 11.982 6.986 1.00 86.25 203 LYS A O 1
ATOM 1658 N N . HIS A 1 204 ? 0.361 10.135 7.436 1.00 87.56 204 HIS A N 1
ATOM 1659 C CA . HIS A 1 204 ? -0.937 10.764 7.687 1.00 87.56 204 HIS A CA 1
ATOM 1660 C C . HIS A 1 204 ? -0.941 11.591 8.982 1.00 87.56 204 HIS A C 1
ATOM 1662 O O . HIS A 1 204 ? -1.642 11.280 9.937 1.00 87.56 204 HIS A O 1
ATOM 1668 N N . ILE A 1 205 ? -0.090 12.610 9.042 1.00 88.75 205 ILE A N 1
ATOM 1669 C CA . ILE A 1 205 ? 0.073 13.542 10.167 1.00 88.75 205 ILE A CA 1
ATOM 1670 C C . ILE A 1 205 ? 0.019 15.006 9.706 1.00 88.75 205 ILE A C 1
ATOM 1672 O O . ILE A 1 205 ? 0.153 15.913 10.522 1.00 88.75 205 ILE A O 1
ATOM 1676 N N . SER A 1 206 ? -0.080 15.238 8.393 1.00 90.00 206 SER A N 1
ATOM 1677 C CA . SER A 1 206 ? -0.175 16.561 7.774 1.00 90.00 206 SER A CA 1
ATOM 1678 C C . SER A 1 206 ? -0.727 16.444 6.353 1.00 90.00 206 SER A C 1
ATOM 1680 O O . SER A 1 206 ? -0.575 15.391 5.731 1.00 90.00 206 SER A O 1
ATOM 1682 N N . ARG A 1 207 ? -1.259 17.542 5.803 1.00 90.88 207 ARG A N 1
ATOM 1683 C CA . ARG A 1 207 ? -1.695 17.634 4.395 1.00 90.88 207 ARG A CA 1
ATOM 1684 C C . ARG A 1 207 ? -0.615 18.141 3.437 1.00 90.88 207 ARG A C 1
ATOM 1686 O O . ARG A 1 207 ? -0.882 18.325 2.254 1.00 90.88 207 ARG A O 1
ATOM 1693 N N . LYS A 1 208 ? 0.627 18.285 3.915 1.00 88.50 208 LYS A N 1
ATOM 1694 C CA . LYS A 1 208 ? 1.765 18.814 3.146 1.00 88.50 208 LYS A CA 1
ATOM 1695 C C . LYS A 1 208 ? 1.959 18.123 1.790 1.00 88.50 208 LYS A C 1
ATOM 1697 O O . LYS A 1 208 ? 2.373 18.761 0.833 1.00 88.50 208 LYS A O 1
ATOM 1702 N N . ALA A 1 209 ? 1.658 16.829 1.707 1.00 87.31 209 ALA A N 1
ATOM 1703 C CA . ALA A 1 209 ? 1.752 16.061 0.469 1.00 87.31 209 ALA A CA 1
ATOM 1704 C C . ALA A 1 209 ? 0.820 16.581 -0.635 1.00 87.31 209 ALA A C 1
ATOM 1706 O O . ALA A 1 209 ? 1.216 16.653 -1.792 1.00 87.31 209 ALA A O 1
ATOM 1707 N N . LEU A 1 210 ? -0.404 16.960 -0.263 1.00 90.75 210 LEU A N 1
ATOM 1708 C CA . LEU A 1 210 ? -1.403 17.510 -1.176 1.00 90.75 210 LEU A CA 1
ATOM 1709 C C . LEU A 1 210 ? -1.094 18.979 -1.486 1.00 90.75 210 LEU A C 1
ATOM 1711 O O . LEU A 1 210 ? -1.119 19.394 -2.637 1.00 90.75 210 LEU A O 1
ATOM 1715 N N . GLU A 1 211 ? -0.683 19.754 -0.480 1.00 91.38 211 GLU A N 1
ATOM 1716 C CA . GLU A 1 211 ? -0.254 21.152 -0.659 1.00 91.38 211 GLU A CA 1
ATOM 1717 C C . GLU A 1 211 ? 0.958 21.283 -1.600 1.00 91.38 211 GLU A C 1
ATOM 1719 O O . GLU A 1 211 ? 1.090 22.258 -2.33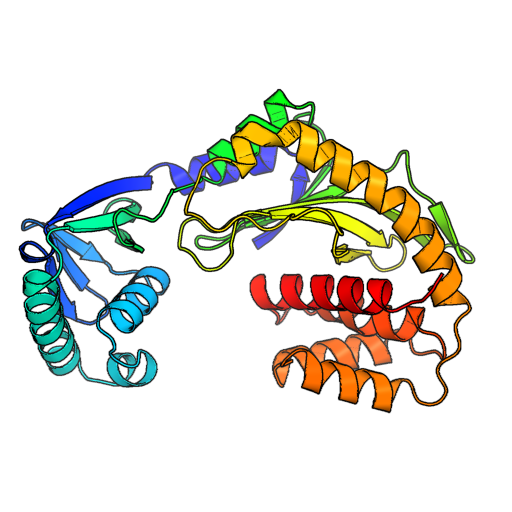5 1.00 91.38 211 GLU A O 1
ATOM 1724 N N . GLN A 1 212 ? 1.863 20.299 -1.580 1.00 90.56 212 GLN A N 1
ATOM 1725 C CA . GLN A 1 212 ? 3.068 20.261 -2.412 1.00 90.56 212 GLN A CA 1
ATOM 1726 C C . GLN A 1 212 ? 2.935 19.332 -3.624 1.00 90.56 212 GLN A C 1
ATOM 1728 O O . GLN A 1 212 ? 3.931 19.107 -4.317 1.00 90.56 212 GLN A O 1
ATOM 1733 N N . PHE A 1 213 ? 1.732 18.822 -3.901 1.00 91.81 213 PHE A N 1
ATOM 1734 C CA . PHE A 1 213 ? 1.461 17.820 -4.932 1.00 91.81 213 PHE A CA 1
ATOM 1735 C C . PHE A 1 213 ? 2.141 18.114 -6.283 1.00 91.81 213 PHE A C 1
ATOM 1737 O O . PHE A 1 213 ? 2.913 17.266 -6.739 1.00 91.81 213 PHE A O 1
ATOM 1744 N N . PRO A 1 214 ? 1.988 19.306 -6.908 1.00 92.19 214 PRO A N 1
ATOM 1745 C CA . PRO A 1 214 ? 2.621 19.582 -8.202 1.00 92.19 214 PRO A CA 1
ATOM 1746 C C . PRO A 1 214 ? 4.152 19.583 -8.143 1.00 92.19 214 PRO A C 1
ATOM 1748 O O . PRO A 1 214 ? 4.811 19.191 -9.105 1.00 92.19 214 PRO A O 1
ATOM 1751 N N . ASN A 1 215 ? 4.740 20.016 -7.026 1.00 91.81 215 ASN A N 1
ATOM 1752 C CA . ASN A 1 215 ? 6.194 20.048 -6.864 1.00 91.81 215 ASN A CA 1
ATOM 1753 C C . ASN A 1 215 ? 6.759 18.639 -6.665 1.00 91.81 215 ASN A C 1
ATOM 1755 O O . ASN A 1 215 ? 7.799 18.313 -7.235 1.00 91.81 215 ASN A O 1
ATOM 1759 N N . ILE A 1 216 ? 6.056 17.796 -5.902 1.00 91.50 216 ILE A N 1
ATOM 1760 C CA . ILE A 1 216 ? 6.414 16.386 -5.719 1.00 91.50 216 ILE A CA 1
ATOM 1761 C C . ILE A 1 216 ? 6.330 15.660 -7.061 1.00 91.50 216 ILE A C 1
ATOM 1763 O O . ILE A 1 216 ? 7.295 15.008 -7.454 1.00 91.50 216 ILE A O 1
ATOM 1767 N N . LEU A 1 217 ? 5.231 15.839 -7.801 1.00 91.25 217 LEU A N 1
ATOM 1768 C CA . LEU A 1 217 ? 5.029 15.230 -9.115 1.00 91.25 217 LEU A CA 1
ATOM 1769 C C . LEU A 1 217 ? 6.150 15.604 -10.099 1.00 91.25 217 LEU A C 1
ATOM 1771 O O . LEU A 1 217 ? 6.748 14.726 -10.719 1.00 91.25 217 LEU A O 1
ATOM 1775 N N . LYS A 1 218 ? 6.501 16.894 -10.187 1.00 90.69 218 LYS A N 1
ATOM 1776 C CA . LYS A 1 218 ? 7.636 17.363 -11.001 1.00 90.69 218 LYS A CA 1
ATOM 1777 C C . LYS A 1 218 ? 8.958 16.723 -10.574 1.00 90.69 218 LYS A C 1
ATOM 1779 O O . LYS A 1 218 ? 9.735 16.309 -11.430 1.00 90.69 218 LYS A O 1
ATOM 1784 N N . GLY A 1 219 ? 9.206 16.624 -9.267 1.00 90.56 219 GLY A N 1
ATOM 1785 C CA . GLY A 1 219 ? 10.407 15.987 -8.726 1.00 90.56 219 GLY A CA 1
ATOM 1786 C C . GLY A 1 219 ? 10.503 14.500 -9.078 1.00 90.56 219 GLY A C 1
ATOM 1787 O O . GLY A 1 219 ? 11.571 14.030 -9.465 1.00 90.56 219 GLY A O 1
ATOM 1788 N N . VAL A 1 220 ? 9.385 13.774 -9.009 1.00 90.31 220 VAL A N 1
ATOM 1789 C CA . VAL A 1 220 ? 9.291 12.358 -9.396 1.00 90.31 220 VAL A CA 1
ATOM 1790 C C . VAL A 1 220 ? 9.590 12.175 -10.885 1.00 90.31 220 VAL A C 1
ATOM 1792 O O . VAL A 1 220 ? 10.411 11.331 -11.248 1.00 90.31 220 VAL A O 1
ATOM 1795 N N . ILE A 1 221 ? 8.989 13.004 -11.744 1.00 88.88 221 ILE A N 1
ATOM 1796 C CA . ILE A 1 221 ? 9.233 12.977 -13.192 1.00 88.88 221 ILE A CA 1
ATOM 1797 C C . ILE A 1 221 ? 10.714 13.256 -13.486 1.00 88.88 221 ILE A C 1
ATOM 1799 O O . ILE A 1 221 ? 11.352 12.480 -14.195 1.00 88.88 221 ILE A O 1
ATOM 1803 N N . TYR A 1 222 ? 11.297 14.289 -12.878 1.00 87.81 222 TYR A N 1
ATOM 1804 C CA . TYR A 1 222 ? 12.715 14.618 -13.051 1.00 87.81 222 TYR A CA 1
ATOM 1805 C C . TYR A 1 222 ? 13.654 13.486 -12.595 1.00 87.81 222 TYR A C 1
ATOM 1807 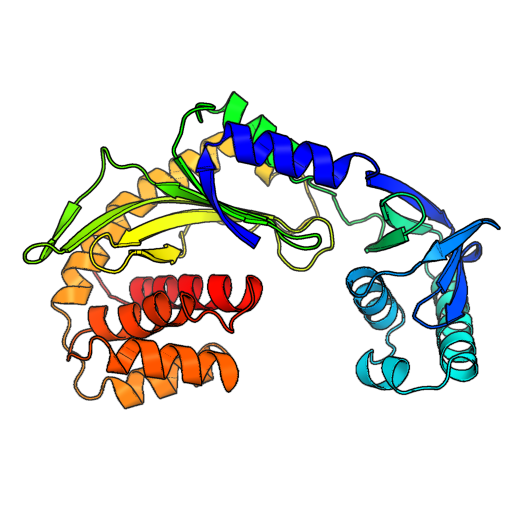O O . TYR A 1 222 ? 14.621 13.150 -13.280 1.00 87.81 222 TYR A O 1
ATOM 1815 N N . GLN A 1 223 ? 13.365 12.852 -11.456 1.00 82.94 223 GLN A N 1
ATOM 1816 C CA . GLN A 1 223 ? 14.166 11.733 -10.956 1.00 82.94 223 GLN A CA 1
ATOM 1817 C C . GLN A 1 223 ? 14.066 10.502 -11.868 1.00 82.94 223 GLN A C 1
ATOM 1819 O O . GLN A 1 223 ? 15.066 9.815 -12.069 1.00 82.94 223 GLN A O 1
ATOM 1824 N N . SER A 1 224 ? 12.896 10.241 -12.457 1.00 87.06 224 SER A N 1
ATOM 1825 C CA . SER A 1 224 ? 12.713 9.086 -13.344 1.00 87.06 224 SER A CA 1
ATOM 1826 C C . SER A 1 224 ? 13.596 9.140 -14.604 1.00 87.06 224 SER A C 1
ATOM 1828 O O . SER A 1 224 ? 14.014 8.094 -15.095 1.00 87.06 224 SER A O 1
ATOM 1830 N N . GLU A 1 225 ? 13.985 10.332 -15.074 1.00 84.19 225 GLU A N 1
ATOM 1831 C CA . GLU A 1 225 ? 14.983 10.474 -16.150 1.00 84.19 225 GLU A CA 1
ATOM 1832 C C . GLU A 1 225 ? 16.374 9.967 -15.735 1.00 84.19 225 GLU A C 1
ATOM 1834 O O . GLU A 1 225 ? 17.082 9.369 -16.541 1.00 84.19 225 GLU A O 1
ATOM 1839 N N . HIS A 1 226 ? 16.758 10.134 -14.466 1.00 82.12 226 HIS A N 1
ATOM 1840 C CA . HIS A 1 226 ? 18.041 9.640 -13.950 1.00 82.12 226 HIS A CA 1
ATOM 1841 C C . HIS A 1 226 ? 18.020 8.121 -13.745 1.00 82.12 226 HIS A C 1
ATOM 1843 O O . HIS A 1 226 ? 19.022 7.434 -13.952 1.00 82.12 226 HIS A O 1
ATOM 1849 N N . ASP A 1 227 ? 16.868 7.570 -13.359 1.00 86.19 227 ASP A N 1
ATOM 1850 C CA . ASP A 1 227 ? 16.706 6.124 -13.199 1.00 86.19 227 ASP A CA 1
ATOM 1851 C C . ASP A 1 227 ? 16.763 5.387 -14.550 1.00 86.19 227 ASP A C 1
ATOM 1853 O O . ASP A 1 227 ? 17.182 4.228 -14.593 1.00 86.19 227 ASP A O 1
ATOM 1857 N N . ARG A 1 228 ? 16.459 6.066 -15.668 1.00 87.50 228 ARG A N 1
ATOM 1858 C CA . ARG A 1 228 ? 16.680 5.542 -17.027 1.00 87.50 228 ARG A CA 1
ATOM 1859 C C . ARG A 1 228 ? 18.129 5.101 -17.243 1.00 87.50 228 ARG A C 1
ATOM 1861 O O . ARG A 1 228 ? 18.374 4.012 -17.756 1.00 87.50 228 ARG A O 1
ATOM 1868 N N . GLU A 1 229 ? 19.095 5.923 -16.839 1.00 87.50 229 GLU A N 1
ATOM 1869 C CA . GLU A 1 229 ? 20.520 5.594 -16.970 1.00 87.50 229 GLU A CA 1
ATOM 1870 C C . GLU A 1 229 ? 20.900 4.411 -16.077 1.00 87.50 229 GLU A C 1
ATOM 1872 O O . GLU A 1 229 ? 21.604 3.500 -16.515 1.00 87.50 229 GLU A O 1
ATOM 1877 N N . ARG A 1 230 ? 20.359 4.355 -14.853 1.00 90.56 230 ARG A N 1
ATOM 1878 C CA . ARG A 1 230 ? 20.575 3.216 -13.948 1.00 90.56 230 ARG A CA 1
ATOM 1879 C C . ARG A 1 230 ? 20.064 1.910 -14.532 1.00 90.56 230 ARG A C 1
ATOM 1881 O O . ARG A 1 230 ? 20.715 0.885 -14.348 1.00 90.56 230 ARG A O 1
ATOM 1888 N N . PHE A 1 231 ? 18.944 1.925 -15.256 1.00 91.00 231 PHE A N 1
ATOM 1889 C CA . PHE A 1 231 ? 18.467 0.731 -15.951 1.00 91.00 231 PHE A CA 1
ATOM 1890 C C . PHE A 1 231 ? 19.495 0.228 -16.961 1.00 91.00 231 PHE A C 1
ATOM 1892 O O . PHE A 1 231 ? 19.847 -0.953 -16.919 1.00 91.00 231 PHE A O 1
ATOM 1899 N N . VAL A 1 232 ? 20.036 1.118 -17.797 1.00 89.75 232 VAL A N 1
ATOM 1900 C CA . VAL A 1 232 ? 21.078 0.773 -18.778 1.00 89.75 232 VAL A CA 1
ATOM 1901 C C . VAL A 1 232 ? 22.310 0.181 -18.087 1.00 89.75 232 VAL A C 1
ATOM 1903 O O . VAL A 1 232 ? 22.795 -0.875 -18.493 1.00 89.75 232 VAL A O 1
ATOM 1906 N N . ILE A 1 233 ? 22.771 0.795 -16.994 1.00 91.75 233 ILE A N 1
ATOM 1907 C CA . ILE A 1 233 ? 23.912 0.293 -16.214 1.00 91.75 233 ILE A CA 1
ATOM 1908 C C . ILE A 1 233 ? 23.587 -1.071 -15.588 1.00 91.75 233 ILE A C 1
ATOM 1910 O O . ILE A 1 233 ? 24.405 -1.993 -15.636 1.00 91.75 233 ILE A O 1
ATOM 1914 N N . SER A 1 234 ? 22.380 -1.252 -15.046 1.00 93.75 234 SER A N 1
ATOM 1915 C CA . SER A 1 234 ? 21.951 -2.510 -14.420 1.00 93.75 234 SER A CA 1
ATOM 1916 C C . SER A 1 234 ? 21.938 -3.679 -15.409 1.00 93.75 234 SER A C 1
ATOM 1918 O O . SER A 1 234 ? 22.265 -4.808 -15.035 1.00 93.75 234 SER A O 1
ATOM 1920 N N . ALA A 1 235 ? 21.626 -3.407 -16.680 1.00 92.38 235 ALA A N 1
ATOM 1921 C CA . ALA A 1 235 ? 21.636 -4.396 -17.750 1.00 92.38 235 ALA A CA 1
ATOM 1922 C C . ALA A 1 235 ? 23.058 -4.852 -18.111 1.00 92.38 235 ALA A C 1
ATOM 1924 O O . ALA A 1 235 ? 23.229 -5.955 -18.623 1.00 92.38 235 ALA A O 1
ATOM 1925 N N . GLN A 1 236 ? 24.076 -4.042 -17.805 1.00 92.06 236 GLN A N 1
ATOM 1926 C CA . GLN A 1 236 ? 25.487 -4.323 -18.091 1.00 92.06 236 GLN A CA 1
ATOM 1927 C C . GLN A 1 236 ? 26.275 -4.785 -16.853 1.00 92.06 236 GLN A C 1
ATOM 1929 O O . GLN A 1 236 ? 27.323 -5.419 -16.980 1.00 92.06 236 GLN A O 1
ATOM 1934 N N . THR A 1 237 ? 25.772 -4.498 -15.650 1.00 94.38 237 THR A N 1
ATOM 1935 C CA . THR A 1 237 ? 26.437 -4.816 -14.380 1.00 94.38 237 THR A CA 1
ATOM 1936 C C . THR A 1 237 ? 26.336 -6.304 -14.085 1.00 94.38 237 THR A C 1
ATOM 1938 O O . THR A 1 237 ? 25.260 -6.784 -13.731 1.00 94.38 237 THR A O 1
ATOM 1941 N N . LYS A 1 238 ? 27.449 -7.034 -14.209 1.00 95.62 238 LYS A N 1
ATOM 1942 C CA . LYS A 1 238 ? 27.498 -8.478 -13.949 1.00 95.62 238 LYS A CA 1
ATOM 1943 C C . LYS A 1 238 ? 27.338 -8.820 -12.466 1.00 95.62 238 LYS A C 1
ATOM 1945 O O . LYS A 1 238 ? 27.796 -8.084 -11.597 1.00 95.62 238 LYS A O 1
ATOM 1950 N N . VAL A 1 239 ? 26.717 -9.966 -12.205 1.00 96.00 239 VAL A N 1
ATOM 1951 C CA . VAL A 1 239 ? 26.521 -10.559 -10.879 1.00 96.00 239 VAL A CA 1
ATOM 1952 C C . VAL A 1 239 ? 26.955 -12.020 -10.946 1.00 96.00 239 VAL A C 1
ATOM 1954 O O . VAL A 1 239 ? 26.347 -12.805 -11.672 1.00 96.00 239 VAL A O 1
ATOM 1957 N N . ASP A 1 240 ? 27.994 -12.380 -10.191 1.00 94.00 240 ASP A N 1
ATOM 1958 C CA . ASP A 1 240 ? 28.596 -13.720 -10.246 1.00 94.00 240 ASP A CA 1
ATOM 1959 C C . ASP A 1 240 ? 27.670 -14.806 -9.681 1.00 94.00 240 ASP A C 1
ATOM 1961 O O . ASP A 1 240 ? 27.537 -15.878 -10.271 1.00 94.00 240 ASP A O 1
ATOM 1965 N N . ASN A 1 241 ? 26.986 -14.521 -8.564 1.00 95.75 241 ASN A N 1
ATOM 1966 C CA . ASN A 1 241 ? 26.031 -15.441 -7.939 1.00 95.75 241 ASN A CA 1
ATOM 1967 C C . ASN A 1 241 ? 24.662 -14.778 -7.689 1.00 95.75 241 ASN A C 1
ATOM 1969 O O . ASN A 1 241 ? 24.350 -14.392 -6.558 1.00 95.75 241 ASN A O 1
ATOM 1973 N N . PRO A 1 242 ? 23.812 -14.654 -8.726 1.00 96.62 242 PRO A N 1
ATOM 1974 C CA . PRO A 1 242 ? 22.532 -13.956 -8.616 1.00 96.62 242 PRO A CA 1
ATOM 1975 C C . PRO A 1 242 ? 21.577 -14.554 -7.580 1.00 96.62 242 PRO A C 1
ATOM 1977 O O . PRO A 1 242 ? 20.873 -13.816 -6.896 1.00 96.62 242 PRO A O 1
ATOM 1980 N N . LEU A 1 243 ? 21.564 -15.882 -7.422 1.00 96.56 243 LEU A N 1
ATOM 1981 C CA . LEU A 1 243 ? 20.698 -16.554 -6.449 1.00 96.56 243 LEU A CA 1
ATOM 1982 C C . LEU A 1 243 ? 21.106 -16.233 -5.008 1.00 96.56 243 LEU A C 1
ATOM 1984 O O . LEU A 1 243 ? 20.243 -15.996 -4.161 1.00 96.56 243 LEU A O 1
ATOM 1988 N N . GLU A 1 244 ? 22.408 -16.183 -4.727 1.00 97.00 244 GLU A N 1
ATOM 1989 C CA . GLU A 1 244 ? 22.912 -15.765 -3.419 1.00 97.00 244 GLU A CA 1
ATOM 1990 C C . GLU A 1 244 ? 22.656 -14.274 -3.167 1.00 97.00 244 GLU A C 1
ATOM 1992 O O . GLU A 1 244 ? 22.253 -13.897 -2.064 1.00 97.00 244 GLU A O 1
ATOM 1997 N N . THR A 1 245 ? 22.790 -13.428 -4.196 1.00 96.88 245 THR A N 1
ATOM 1998 C CA . THR A 1 245 ? 22.417 -12.008 -4.122 1.00 96.88 245 THR A CA 1
ATOM 1999 C C . THR A 1 245 ? 20.933 -11.832 -3.786 1.00 96.88 245 THR A C 1
ATOM 2001 O O . THR A 1 245 ? 20.609 -11.117 -2.838 1.00 96.88 245 THR A O 1
ATOM 2004 N N . ILE A 1 246 ? 20.033 -12.538 -4.481 1.00 97.50 246 ILE A N 1
ATOM 2005 C CA . ILE A 1 246 ? 18.588 -12.540 -4.191 1.00 97.50 246 ILE A CA 1
ATOM 2006 C C . ILE A 1 246 ? 18.324 -13.031 -2.760 1.00 97.50 246 ILE A C 1
ATOM 2008 O O . ILE A 1 246 ? 17.544 -12.424 -2.028 1.00 97.50 246 ILE A O 1
ATOM 2012 N N . ALA A 1 247 ? 18.992 -14.097 -2.308 1.00 96.81 247 ALA A N 1
ATOM 2013 C CA . ALA A 1 247 ? 18.846 -14.595 -0.940 1.00 96.81 247 ALA A CA 1
ATOM 2014 C C . ALA A 1 247 ? 19.322 -13.576 0.115 1.00 96.81 247 ALA A C 1
ATOM 2016 O O . ALA A 1 247 ? 18.725 -13.459 1.189 1.00 96.81 247 ALA A O 1
ATOM 2017 N N . SER A 1 248 ? 20.384 -12.822 -0.179 1.00 96.62 248 SER A N 1
ATOM 2018 C CA . SER A 1 248 ? 20.858 -11.722 0.663 1.00 96.62 248 SER A CA 1
ATOM 2019 C C . SER A 1 248 ? 19.826 -10.596 0.755 1.00 96.62 248 SER A C 1
ATOM 2021 O O . SER A 1 248 ? 19.415 -10.229 1.858 1.00 96.62 248 SER A O 1
ATOM 2023 N N . PHE A 1 249 ? 19.322 -10.124 -0.386 1.00 96.75 249 PHE A N 1
ATOM 2024 C CA . PHE A 1 249 ? 18.287 -9.092 -0.441 1.00 96.75 249 PHE A CA 1
ATOM 2025 C C . PHE A 1 249 ? 16.984 -9.529 0.230 1.00 96.75 249 PHE A C 1
ATOM 2027 O O . PHE A 1 249 ? 16.416 -8.765 1.004 1.00 96.75 249 PHE A O 1
ATOM 2034 N N . ASN A 1 250 ? 16.556 -10.782 0.053 1.00 96.94 250 ASN A N 1
ATOM 2035 C CA . ASN A 1 250 ? 15.371 -11.309 0.731 1.00 96.94 250 ASN A CA 1
ATOM 2036 C C . ASN A 1 250 ? 15.482 -11.213 2.259 1.00 96.94 250 ASN A C 1
ATOM 2038 O O . ASN A 1 250 ? 14.508 -10.864 2.926 1.00 96.94 250 ASN A O 1
ATOM 2042 N N . ARG A 1 251 ? 16.671 -11.479 2.818 1.00 95.38 251 ARG A N 1
ATOM 2043 C CA . ARG A 1 251 ? 16.928 -11.301 4.254 1.00 95.38 251 ARG A CA 1
ATOM 2044 C C . ARG A 1 251 ? 16.913 -9.826 4.645 1.00 95.38 251 ARG A C 1
ATOM 2046 O O . ARG A 1 251 ? 16.260 -9.472 5.619 1.00 95.38 251 ARG A O 1
ATOM 2053 N N . GLN A 1 252 ? 17.592 -8.970 3.883 1.00 94.19 252 GLN A N 1
ATOM 2054 C CA . GLN A 1 252 ? 17.686 -7.536 4.173 1.00 94.19 252 GLN A CA 1
ATOM 2055 C C . GLN A 1 252 ? 16.322 -6.829 4.131 1.00 94.19 252 GLN A C 1
ATOM 2057 O O . GLN A 1 252 ? 16.049 -5.957 4.952 1.00 94.19 252 GLN A O 1
ATOM 2062 N N . PHE A 1 253 ? 15.458 -7.218 3.195 1.00 92.69 253 PHE A N 1
ATOM 2063 C CA . PHE A 1 253 ? 14.146 -6.611 2.979 1.00 92.69 253 PHE A CA 1
ATOM 2064 C C . PHE A 1 253 ? 13.015 -7.277 3.772 1.00 92.69 253 PHE A C 1
ATOM 2066 O O . PHE A 1 253 ? 11.852 -6.908 3.606 1.00 92.69 253 PHE A O 1
ATOM 2073 N N . ASN A 1 254 ? 13.334 -8.243 4.643 1.00 94.19 254 ASN A N 1
ATOM 2074 C CA . ASN A 1 254 ? 12.350 -9.022 5.400 1.00 94.19 254 ASN A CA 1
ATOM 2075 C C . ASN A 1 254 ? 11.258 -9.608 4.485 1.00 94.19 254 ASN A C 1
ATOM 2077 O O . ASN A 1 254 ? 10.056 -9.419 4.702 1.00 94.19 254 ASN A O 1
ATOM 2081 N N . ILE A 1 255 ? 11.692 -10.281 3.418 1.00 95.75 255 ILE A N 1
ATOM 2082 C CA . ILE A 1 255 ? 10.809 -10.961 2.473 1.00 95.75 255 ILE A CA 1
ATOM 2083 C C . ILE A 1 255 ? 10.226 -12.213 3.132 1.00 95.75 255 ILE A C 1
ATOM 2085 O O . ILE A 1 255 ? 10.952 -13.039 3.692 1.00 95.75 255 ILE A O 1
ATOM 2089 N N . THR A 1 256 ? 8.903 -12.358 3.084 1.00 96.12 256 THR A N 1
ATOM 2090 C CA . THR A 1 256 ? 8.207 -13.523 3.641 1.00 96.12 256 THR A CA 1
ATOM 2091 C C . THR A 1 256 ? 8.479 -14.770 2.798 1.00 96.12 256 THR A C 1
ATOM 2093 O O . THR A 1 256 ? 8.910 -14.694 1.650 1.00 96.12 256 THR A O 1
ATOM 2096 N N . LYS A 1 257 ? 8.194 -15.966 3.329 1.00 95.81 257 LYS A N 1
ATOM 2097 C CA . LYS A 1 257 ? 8.353 -17.212 2.551 1.00 95.81 257 LYS A CA 1
ATOM 2098 C C . LYS A 1 257 ? 7.509 -17.212 1.271 1.00 95.81 257 LYS A C 1
ATOM 2100 O O . LYS A 1 257 ? 7.969 -17.702 0.243 1.00 95.81 257 LYS A O 1
ATOM 2105 N N . LYS A 1 258 ? 6.296 -16.658 1.349 1.00 96.50 258 LYS A N 1
ATOM 2106 C CA . LYS A 1 258 ? 5.357 -16.543 0.229 1.00 96.50 258 LYS A CA 1
ATOM 2107 C C . LYS A 1 258 ? 5.900 -15.591 -0.840 1.00 96.50 258 LYS A C 1
ATOM 2109 O O . LYS A 1 258 ? 6.018 -15.978 -1.998 1.00 96.50 258 LYS A O 1
ATOM 2114 N N . GLU A 1 259 ? 6.327 -14.399 -0.431 1.00 97.69 259 GLU A N 1
ATOM 2115 C CA . GLU A 1 259 ? 6.966 -13.417 -1.313 1.00 97.69 259 GLU A CA 1
ATOM 2116 C C . GLU A 1 259 ? 8.256 -13.978 -1.947 1.00 97.69 259 GLU A C 1
ATOM 2118 O O . GLU A 1 259 ? 8.457 -13.864 -3.153 1.00 97.69 259 GLU A O 1
ATOM 2123 N N . ALA A 1 260 ? 9.108 -14.665 -1.176 1.00 97.25 260 ALA A N 1
ATOM 2124 C CA . ALA A 1 260 ? 10.346 -15.267 -1.679 1.00 97.25 260 ALA A CA 1
ATOM 2125 C C . ALA A 1 260 ? 10.082 -16.351 -2.734 1.00 97.25 260 ALA A C 1
ATOM 2127 O O . ALA A 1 260 ? 10.844 -16.479 -3.693 1.00 97.25 260 ALA A O 1
ATOM 2128 N N . GLN A 1 261 ? 9.003 -17.125 -2.580 1.00 97.38 261 GLN A N 1
ATOM 2129 C CA . GLN A 1 261 ? 8.583 -18.098 -3.586 1.00 97.38 261 GLN A CA 1
ATOM 2130 C C . GLN A 1 261 ? 8.151 -17.406 -4.885 1.00 97.38 261 GLN A C 1
ATOM 2132 O O . GLN A 1 261 ? 8.505 -17.882 -5.962 1.00 97.38 261 GLN A O 1
ATOM 2137 N N . ALA A 1 262 ? 7.440 -16.280 -4.795 1.00 97.50 262 ALA A N 1
ATOM 2138 C CA . ALA A 1 262 ? 7.072 -15.482 -5.961 1.00 97.50 262 ALA A CA 1
ATOM 2139 C C . ALA A 1 262 ? 8.313 -14.905 -6.669 1.00 97.50 262 ALA A C 1
ATOM 2141 O O . ALA A 1 262 ? 8.447 -15.055 -7.882 1.00 97.50 262 ALA A O 1
ATOM 2142 N N . VAL A 1 263 ? 9.273 -14.351 -5.917 1.00 97.81 263 VAL A N 1
ATOM 2143 C CA . VAL A 1 263 ? 10.564 -13.875 -6.459 1.00 97.81 263 VAL A CA 1
ATOM 2144 C C . VAL A 1 263 ? 11.332 -15.010 -7.142 1.00 97.81 263 VAL A C 1
ATOM 2146 O O . VAL A 1 263 ? 11.875 -14.825 -8.229 1.00 97.81 263 VAL A O 1
ATOM 2149 N N . LYS A 1 264 ? 11.341 -16.214 -6.552 1.00 97.31 264 LYS A N 1
ATOM 2150 C CA . LYS A 1 264 ? 11.985 -17.392 -7.151 1.00 97.31 264 LYS A CA 1
ATOM 2151 C C . LYS A 1 264 ? 11.353 -17.771 -8.493 1.00 97.31 264 LYS A C 1
ATOM 2153 O O . LYS A 1 264 ? 12.086 -17.987 -9.450 1.00 97.31 264 LYS A O 1
ATOM 2158 N N . LYS A 1 265 ? 10.019 -17.811 -8.586 1.00 96.19 265 LYS A N 1
ATOM 2159 C CA . LYS A 1 265 ? 9.322 -18.048 -9.864 1.00 96.19 265 LYS A CA 1
ATOM 2160 C C . LYS A 1 265 ? 9.638 -16.951 -10.885 1.00 96.19 265 LYS A C 1
ATOM 2162 O O . LYS A 1 265 ? 9.828 -17.245 -12.060 1.00 96.19 265 LYS A O 1
ATOM 2167 N N . GLY A 1 266 ? 9.709 -15.696 -10.431 1.00 95.81 266 GLY A N 1
ATOM 2168 C CA . GLY A 1 266 ? 10.109 -14.560 -11.259 1.00 95.81 266 GLY A CA 1
ATOM 2169 C C . GLY A 1 266 ? 11.507 -14.740 -11.851 1.00 95.81 266 GLY A C 1
ATOM 2170 O O . GLY A 1 266 ? 11.689 -14.549 -13.049 1.00 95.81 266 GLY A O 1
ATOM 2171 N N . TRP A 1 267 ? 12.467 -15.184 -11.035 1.00 96.75 267 TRP A N 1
ATOM 2172 C CA . TRP A 1 267 ? 13.818 -15.532 -11.477 1.00 96.75 267 TRP A CA 1
ATOM 2173 C C . TRP A 1 267 ? 13.843 -16.699 -12.470 1.00 96.75 267 TRP A C 1
ATOM 2175 O O . TRP A 1 267 ? 14.506 -16.619 -13.498 1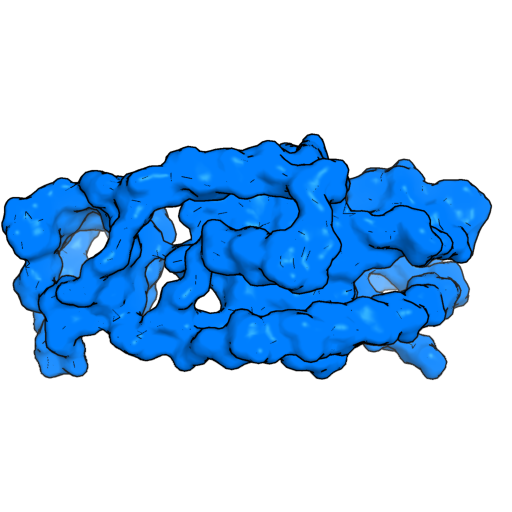.00 96.75 267 TRP A O 1
ATOM 2185 N N .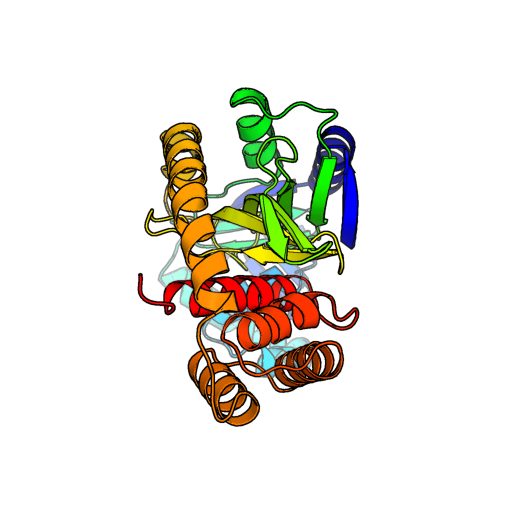 GLU A 1 268 ? 13.126 -17.786 -12.177 1.00 96.44 268 GLU A N 1
ATOM 2186 C CA . GLU A 1 268 ? 13.082 -18.982 -13.031 1.00 96.44 268 GLU A CA 1
ATOM 2187 C C . GLU A 1 268 ? 12.516 -18.687 -14.430 1.00 96.44 268 GLU A C 1
ATOM 2189 O O . GLU A 1 268 ? 12.875 -19.371 -15.387 1.00 96.44 268 GLU A O 1
ATOM 2194 N N . ALA A 1 269 ? 11.667 -17.663 -14.559 1.00 94.31 269 ALA A N 1
ATOM 2195 C CA . ALA A 1 269 ? 11.112 -17.240 -15.839 1.00 94.31 269 ALA A CA 1
ATOM 2196 C C . ALA A 1 269 ? 12.126 -16.505 -16.737 1.00 94.31 269 ALA A C 1
ATOM 2198 O O . ALA A 1 269 ? 12.036 -16.611 -17.958 1.00 94.31 269 ALA A O 1
ATOM 2199 N N . GLU A 1 270 ? 13.070 -15.759 -16.157 1.00 92.88 270 GLU A N 1
ATOM 2200 C CA . GLU A 1 270 ? 14.066 -14.983 -16.906 1.00 92.88 270 GLU A CA 1
ATOM 2201 C C . GLU A 1 270 ? 15.386 -14.876 -16.118 1.00 92.88 270 GLU A C 1
ATOM 2203 O O . GLU A 1 270 ? 15.718 -13.816 -15.573 1.00 92.88 270 GLU A O 1
ATOM 2208 N N . PRO A 1 271 ? 16.143 -15.985 -16.016 1.00 95.19 271 PRO A N 1
ATOM 2209 C CA . PRO A 1 271 ? 17.420 -15.994 -15.322 1.00 95.19 271 PRO A CA 1
ATOM 2210 C C . PRO A 1 271 ? 18.488 -15.269 -16.145 1.00 95.19 271 PRO A C 1
ATOM 2212 O O . PRO A 1 271 ? 18.447 -15.235 -17.374 1.00 95.19 271 PRO A O 1
ATOM 2215 N N . GLY A 1 272 ? 19.513 -14.756 -15.471 1.00 95.31 272 GLY A N 1
ATOM 2216 C CA . GLY A 1 272 ? 20.683 -14.190 -16.139 1.00 95.31 272 GLY A CA 1
ATOM 2217 C C . GLY A 1 272 ? 21.809 -13.891 -15.166 1.00 95.31 272 GLY A C 1
ATOM 2218 O O . GLY A 1 272 ? 21.858 -14.459 -14.089 1.00 95.31 272 GLY A O 1
ATOM 2219 N N . TYR A 1 273 ? 22.743 -13.020 -15.535 1.00 96.31 273 TYR A N 1
ATOM 2220 C CA . TYR A 1 273 ? 23.937 -12.745 -14.717 1.00 96.31 273 TYR A CA 1
ATOM 2221 C C . TYR A 1 273 ? 24.189 -11.254 -14.558 1.00 96.31 273 TYR A C 1
ATOM 2223 O O . TYR A 1 273 ? 25.336 -10.822 -14.494 1.00 96.31 273 TYR A O 1
ATOM 2231 N N . THR A 1 274 ? 23.130 -10.445 -14.550 1.00 96.00 274 THR A N 1
ATOM 2232 C CA . THR A 1 274 ? 23.254 -8.996 -14.365 1.00 96.00 274 THR A CA 1
ATOM 2233 C C . THR A 1 274 ? 22.305 -8.487 -13.295 1.00 96.00 274 THR A C 1
ATOM 2235 O O . THR A 1 274 ? 21.323 -9.156 -12.959 1.00 96.00 274 THR A O 1
ATOM 2238 N N . MET A 1 275 ? 22.581 -7.295 -12.767 1.00 95.62 275 MET A N 1
ATOM 2239 C CA . MET A 1 275 ? 21.721 -6.652 -11.770 1.00 95.62 275 MET A CA 1
ATOM 2240 C C . MET A 1 275 ? 20.292 -6.468 -12.279 1.00 95.62 275 MET A C 1
ATOM 2242 O O . MET A 1 275 ? 19.355 -6.616 -11.500 1.00 95.62 275 MET A O 1
ATOM 2246 N N . PHE A 1 276 ? 20.107 -6.242 -13.581 1.00 94.31 276 PHE A N 1
ATOM 2247 C CA . PHE A 1 276 ? 18.781 -6.214 -14.194 1.00 94.31 276 PHE A CA 1
ATOM 2248 C C . PHE A 1 276 ? 17.996 -7.514 -13.972 1.00 94.31 276 PHE A C 1
ATOM 2250 O O . PHE A 1 276 ? 16.827 -7.457 -13.612 1.00 94.31 276 PHE A O 1
ATOM 2257 N N . HIS A 1 277 ? 18.626 -8.685 -14.108 1.00 95.31 277 HIS A N 1
ATOM 2258 C CA . HIS A 1 277 ? 17.946 -9.968 -13.884 1.00 95.31 277 HIS A CA 1
ATOM 2259 C C . HIS A 1 277 ? 17.566 -10.158 -12.409 1.00 95.31 277 HIS A C 1
ATOM 2261 O O . HIS A 1 277 ? 16.500 -10.691 -12.105 1.00 95.31 277 HIS A O 1
ATOM 2267 N N . VAL A 1 278 ? 18.404 -9.673 -11.484 1.00 96.81 278 VAL A N 1
ATOM 2268 C CA . VAL A 1 278 ? 18.078 -9.656 -10.049 1.00 96.81 278 VAL A CA 1
ATOM 2269 C C . VAL A 1 278 ? 16.870 -8.754 -9.783 1.00 96.81 278 VAL A C 1
ATOM 2271 O O . VAL A 1 278 ? 15.941 -9.178 -9.105 1.00 96.81 278 VAL A O 1
ATOM 2274 N N . ILE A 1 279 ? 16.838 -7.545 -10.354 1.00 95.31 279 ILE A N 1
ATOM 2275 C CA . ILE A 1 279 ? 15.698 -6.614 -10.255 1.00 95.31 279 ILE A CA 1
ATOM 2276 C C . ILE A 1 279 ? 14.433 -7.245 -10.853 1.00 95.31 279 ILE A C 1
ATOM 2278 O O . ILE A 1 279 ? 13.371 -7.228 -10.227 1.00 95.31 279 ILE A O 1
ATOM 2282 N N . ASN A 1 280 ? 14.553 -7.848 -12.037 1.00 95.00 280 ASN A N 1
ATOM 2283 C CA . ASN A 1 280 ? 13.444 -8.468 -12.753 1.00 95.00 280 ASN A CA 1
ATOM 2284 C C . ASN A 1 280 ? 12.843 -9.652 -11.984 1.00 95.00 280 ASN A C 1
ATOM 2286 O O . ASN A 1 280 ? 11.635 -9.850 -12.042 1.00 95.00 280 ASN A O 1
ATOM 2290 N N . ALA A 1 281 ? 13.631 -10.390 -11.192 1.00 97.06 281 ALA A N 1
ATOM 2291 C CA . ALA A 1 281 ? 13.094 -11.436 -10.319 1.00 97.06 281 ALA A CA 1
ATOM 2292 C C . ALA A 1 281 ? 12.030 -10.892 -9.349 1.00 97.06 281 ALA A C 1
ATOM 2294 O O . ALA A 1 281 ? 10.987 -11.520 -9.155 1.00 97.06 281 ALA A O 1
ATOM 2295 N N . TYR A 1 282 ? 12.259 -9.704 -8.779 1.00 97.00 282 TYR A N 1
ATOM 2296 C CA . TYR A 1 282 ? 11.308 -9.047 -7.881 1.00 97.00 282 TYR A CA 1
ATOM 2297 C C . TYR A 1 282 ? 10.086 -8.511 -8.629 1.00 97.00 282 TYR A C 1
ATOM 2299 O O . TYR A 1 282 ? 8.954 -8.810 -8.250 1.00 97.00 282 TYR A O 1
ATOM 2307 N N . THR A 1 283 ? 10.294 -7.760 -9.712 1.00 94.75 283 THR A N 1
ATOM 2308 C CA . THR A 1 283 ? 9.198 -7.108 -10.454 1.00 94.75 283 THR A CA 1
ATOM 2309 C C . THR A 1 283 ? 8.324 -8.116 -11.200 1.00 94.75 283 THR A C 1
ATOM 2311 O O . THR A 1 283 ? 7.110 -7.938 -11.291 1.00 94.75 283 THR A O 1
ATOM 2314 N N . ARG A 1 284 ? 8.908 -9.226 -11.672 1.00 94.88 284 ARG A N 1
ATOM 2315 C CA . ARG A 1 284 ? 8.167 -10.372 -12.212 1.00 94.88 284 ARG A CA 1
ATOM 2316 C C . ARG A 1 284 ? 7.442 -11.133 -11.110 1.00 94.88 284 ARG A C 1
ATOM 2318 O O . ARG A 1 284 ? 6.277 -11.475 -11.287 1.00 94.88 284 ARG A O 1
ATOM 2325 N N . GLY A 1 285 ? 8.101 -11.361 -9.972 1.00 95.25 285 GLY A N 1
ATOM 2326 C CA . GLY A 1 285 ? 7.490 -11.990 -8.800 1.00 95.25 285 GLY A CA 1
ATOM 2327 C C . GLY A 1 285 ? 6.265 -11.228 -8.286 1.00 95.25 285 GLY A C 1
ATOM 2328 O O . GLY A 1 285 ? 5.285 -11.848 -7.888 1.00 95.25 285 GLY A O 1
ATOM 2329 N N . ALA A 1 286 ? 6.256 -9.897 -8.392 1.00 93.75 286 ALA A N 1
ATOM 2330 C CA . ALA A 1 286 ? 5.108 -9.051 -8.054 1.00 93.75 286 ALA A CA 1
ATOM 2331 C C . ALA A 1 286 ? 3.844 -9.318 -8.903 1.00 93.75 286 ALA A C 1
ATOM 2333 O O . ALA A 1 286 ? 2.748 -8.874 -8.556 1.00 93.75 286 ALA A O 1
ATOM 2334 N N . GLN A 1 287 ? 3.968 -10.032 -10.023 1.00 91.00 287 GLN A N 1
ATOM 2335 C CA . GLN A 1 287 ? 2.832 -10.449 -10.850 1.00 91.00 287 GLN A CA 1
ATOM 2336 C C . GLN A 1 287 ? 2.270 -11.824 -10.454 1.00 91.00 287 GLN A C 1
ATOM 2338 O O . GLN A 1 287 ? 1.354 -12.309 -11.117 1.00 91.00 287 GLN A O 1
ATOM 2343 N N . ASP A 1 288 ? 2.787 -12.468 -9.400 1.00 91.88 288 ASP A N 1
ATOM 2344 C CA . ASP A 1 288 ? 2.239 -13.738 -8.919 1.00 91.88 288 ASP A CA 1
ATOM 2345 C C . ASP A 1 288 ? 0.785 -13.535 -8.422 1.00 91.88 288 ASP A C 1
ATOM 2347 O O . ASP A 1 288 ? 0.543 -12.692 -7.553 1.00 91.88 288 ASP A O 1
ATOM 2351 N N . PRO A 1 289 ? -0.197 -14.289 -8.958 1.00 89.56 289 PRO A N 1
ATOM 2352 C CA . PRO A 1 289 ? -1.620 -14.085 -8.677 1.00 89.56 289 PRO A CA 1
ATOM 2353 C C . PRO A 1 289 ? -2.022 -14.427 -7.237 1.00 89.56 289 PRO A C 1
ATOM 2355 O O . PRO A 1 289 ? -3.138 -14.112 -6.829 1.00 89.56 289 PRO A O 1
ATOM 2358 N N . TYR A 1 290 ? -1.149 -15.091 -6.475 1.00 91.12 290 TYR A N 1
ATOM 2359 C CA . TYR A 1 290 ? -1.398 -15.420 -5.074 1.00 91.12 290 TYR A CA 1
ATOM 2360 C C . TYR A 1 290 ? -0.955 -14.313 -4.114 1.00 91.12 290 TYR A C 1
ATOM 2362 O O . TYR A 1 290 ? -1.238 -14.419 -2.918 1.00 91.12 290 TYR A O 1
ATOM 2370 N N . LEU A 1 291 ? -0.253 -13.283 -4.595 1.00 91.00 291 LEU A N 1
ATOM 2371 C CA . LEU A 1 291 ? 0.108 -12.129 -3.779 1.00 91.00 291 LEU A CA 1
ATOM 2372 C C . LEU A 1 291 ? -1.069 -11.164 -3.657 1.00 91.00 291 LEU A C 1
ATOM 2374 O O . LEU A 1 291 ? -1.779 -10.898 -4.630 1.00 91.00 291 LEU A O 1
ATOM 2378 N N . ASP A 1 292 ? -1.253 -10.619 -2.459 1.00 89.38 292 ASP A N 1
ATOM 2379 C CA . ASP A 1 292 ? -2.120 -9.461 -2.289 1.00 89.38 292 ASP A CA 1
ATOM 2380 C C . ASP A 1 292 ? -1.433 -8.183 -2.809 1.00 89.38 292 ASP A C 1
ATOM 2382 O O . ASP A 1 292 ? -0.322 -8.194 -3.355 1.00 89.38 292 ASP A O 1
ATOM 2386 N N . ALA A 1 293 ? -2.130 -7.056 -2.713 1.00 86.56 293 ALA A N 1
ATOM 2387 C CA . ALA A 1 293 ? -1.605 -5.802 -3.228 1.00 86.56 293 ALA A CA 1
ATOM 2388 C C . ALA A 1 293 ? -0.449 -5.235 -2.440 1.00 86.56 293 ALA A C 1
ATOM 2390 O O . ALA A 1 293 ? 0.436 -4.647 -3.054 1.00 86.56 293 ALA A O 1
ATOM 2391 N N . GLU A 1 294 ? -0.469 -5.379 -1.119 1.00 87.94 294 GLU A N 1
ATOM 2392 C CA . GLU A 1 294 ? 0.609 -4.888 -0.277 1.00 87.94 294 GLU A CA 1
ATOM 2393 C C . GLU A 1 294 ? 1.882 -5.678 -0.586 1.00 87.94 294 GLU A C 1
ATOM 2395 O O . GLU A 1 294 ? 2.925 -5.083 -0.860 1.00 87.94 294 GLU A O 1
ATOM 2400 N N . GLU A 1 295 ? 1.776 -7.006 -0.654 1.00 91.88 295 GLU A N 1
ATOM 2401 C CA . GLU A 1 295 ? 2.867 -7.909 -1.019 1.00 91.88 295 GLU A CA 1
ATOM 2402 C C . GLU A 1 295 ? 3.396 -7.609 -2.427 1.00 91.88 295 GLU A C 1
ATOM 2404 O O . GLU A 1 295 ? 4.605 -7.476 -2.633 1.00 91.88 295 GLU A O 1
ATOM 2409 N N . SER A 1 296 ? 2.506 -7.457 -3.410 1.00 91.69 296 SER A N 1
ATOM 2410 C CA . SER A 1 296 ? 2.911 -7.122 -4.774 1.00 91.69 296 SER A CA 1
ATOM 2411 C C . SER A 1 296 ? 3.588 -5.756 -4.852 1.00 91.69 296 SER A C 1
ATOM 2413 O O . SER A 1 296 ? 4.651 -5.649 -5.460 1.00 91.69 296 SER A O 1
ATOM 2415 N N . TYR A 1 297 ? 2.997 -4.726 -4.249 1.00 90.31 297 TYR A N 1
ATOM 2416 C CA . TYR A 1 297 ? 3.543 -3.372 -4.227 1.00 90.31 297 TYR A CA 1
ATOM 2417 C C . TYR A 1 297 ? 4.910 -3.347 -3.534 1.00 90.31 297 TYR A C 1
ATOM 2419 O O . TYR A 1 297 ? 5.856 -2.743 -4.040 1.00 90.31 297 TYR A O 1
ATOM 2427 N N . LYS A 1 298 ? 5.063 -4.088 -2.429 1.00 92.12 298 LYS A N 1
ATOM 2428 C CA . LYS A 1 298 ? 6.342 -4.270 -1.736 1.00 92.12 298 LYS A CA 1
ATOM 2429 C C . LYS A 1 298 ? 7.400 -4.868 -2.661 1.00 92.12 298 LYS A C 1
ATOM 2431 O O . LYS A 1 298 ? 8.510 -4.342 -2.701 1.00 92.12 298 LYS A O 1
ATOM 2436 N N . LEU A 1 299 ? 7.089 -5.923 -3.419 1.00 95.12 299 LEU A N 1
ATOM 2437 C CA . LEU A 1 299 ? 8.049 -6.525 -4.354 1.00 95.12 299 LEU A CA 1
ATOM 2438 C C . LEU A 1 299 ? 8.471 -5.560 -5.472 1.00 95.12 299 LEU A C 1
ATOM 2440 O O . LEU A 1 299 ? 9.657 -5.488 -5.796 1.00 95.12 299 LEU A O 1
ATOM 2444 N N . GLU A 1 300 ? 7.546 -4.768 -6.017 1.00 94.12 300 GLU A N 1
ATOM 2445 C CA . GLU A 1 300 ? 7.882 -3.737 -7.011 1.00 94.12 300 GLU A CA 1
ATOM 2446 C C . GLU A 1 300 ? 8.796 -2.651 -6.433 1.00 94.12 300 GLU A C 1
ATOM 2448 O O . GLU A 1 300 ? 9.734 -2.219 -7.109 1.00 94.12 300 GLU A O 1
ATOM 2453 N N . GLN A 1 301 ? 8.557 -2.244 -5.180 1.00 92.06 301 GLN A N 1
ATOM 2454 C CA . GLN A 1 301 ? 9.423 -1.311 -4.455 1.00 92.06 301 GLN A CA 1
ATOM 2455 C C . GLN A 1 301 ? 10.807 -1.905 -4.185 1.00 92.06 301 GLN A C 1
ATOM 2457 O O . GLN A 1 301 ? 11.804 -1.194 -4.294 1.00 92.06 301 GLN A O 1
ATOM 2462 N N . MET A 1 302 ? 10.903 -3.199 -3.863 1.00 93.44 302 MET A N 1
ATOM 2463 C CA . MET A 1 302 ? 12.204 -3.848 -3.673 1.00 93.44 302 MET A CA 1
ATOM 2464 C C . MET A 1 302 ? 13.020 -3.851 -4.966 1.00 93.44 302 MET A C 1
ATOM 2466 O O . MET A 1 302 ? 14.216 -3.576 -4.916 1.00 93.44 302 MET A O 1
ATOM 2470 N N . GLY A 1 303 ? 12.383 -4.071 -6.122 1.00 92.69 303 GLY A N 1
ATOM 2471 C CA . GLY A 1 303 ? 13.035 -3.907 -7.425 1.00 92.69 303 GLY A CA 1
ATOM 2472 C C . GLY A 1 303 ? 13.641 -2.508 -7.601 1.00 92.69 303 GLY A C 1
ATOM 2473 O O . GLY A 1 303 ? 14.807 -2.383 -7.976 1.00 92.69 303 GLY A O 1
ATOM 2474 N N . GLY A 1 304 ? 12.893 -1.462 -7.236 1.00 91.56 304 GLY A N 1
ATOM 2475 C CA . GLY A 1 304 ? 13.377 -0.080 -7.253 1.00 91.56 304 GLY A CA 1
ATOM 2476 C C . GLY A 1 304 ? 14.509 0.204 -6.264 1.00 91.56 304 GLY A C 1
ATOM 2477 O O . GLY A 1 304 ? 15.477 0.876 -6.618 1.00 91.56 304 GLY A O 1
ATOM 2478 N N . ILE A 1 305 ? 14.439 -0.346 -5.047 1.00 91.75 305 ILE A N 1
ATOM 2479 C CA . ILE A 1 305 ? 15.528 -0.241 -4.062 1.00 91.75 305 ILE A CA 1
ATOM 2480 C C . ILE A 1 305 ? 16.795 -0.878 -4.626 1.00 91.75 305 ILE A C 1
ATOM 2482 O O . ILE A 1 305 ? 17.855 -0.259 -4.574 1.00 91.75 305 ILE A O 1
ATOM 2486 N N . VAL A 1 306 ? 16.702 -2.078 -5.203 1.00 93.00 306 VAL A N 1
ATOM 2487 C CA . VAL A 1 306 ? 17.856 -2.754 -5.812 1.00 93.00 306 VAL A CA 1
ATOM 2488 C C . VAL A 1 306 ? 18.422 -1.933 -6.975 1.00 93.00 306 VAL A C 1
ATOM 2490 O O . VAL A 1 306 ? 19.640 -1.786 -7.061 1.00 93.00 306 VAL A O 1
ATOM 2493 N N . LEU A 1 307 ? 17.572 -1.333 -7.818 1.00 91.94 307 LEU A N 1
ATOM 2494 C CA . LEU A 1 307 ? 18.022 -0.422 -8.876 1.00 91.94 307 LEU A CA 1
ATOM 2495 C C . LEU A 1 307 ? 18.786 0.785 -8.309 1.00 91.94 307 LEU A C 1
ATOM 2497 O O . LEU A 1 307 ? 19.810 1.174 -8.862 1.00 91.94 307 LEU A O 1
ATOM 2501 N N . SER A 1 308 ? 18.338 1.350 -7.185 1.00 89.38 308 SER A N 1
ATOM 2502 C CA . SER A 1 308 ? 19.006 2.495 -6.546 1.00 89.38 308 SER A CA 1
ATOM 2503 C C . SER A 1 308 ? 20.422 2.182 -6.036 1.00 89.38 308 SER A C 1
ATOM 2505 O O . SER A 1 308 ? 21.233 3.097 -5.887 1.00 89.38 308 SER A O 1
ATOM 2507 N N . LEU A 1 309 ? 20.736 0.900 -5.797 1.00 88.88 309 LEU A N 1
ATOM 2508 C CA . LEU A 1 309 ? 22.067 0.435 -5.388 1.00 88.88 309 LEU A CA 1
ATOM 2509 C C . LEU A 1 309 ? 23.044 0.315 -6.565 1.00 88.88 309 LEU A C 1
ATOM 2511 O O . LEU A 1 309 ? 24.253 0.198 -6.344 1.00 88.88 309 LEU A O 1
ATOM 2515 N N . VAL A 1 310 ? 22.542 0.336 -7.803 1.00 85.25 310 VAL A N 1
ATOM 2516 C CA . VAL A 1 310 ? 23.376 0.345 -9.006 1.00 85.25 310 VAL A CA 1
ATOM 2517 C C . VAL A 1 310 ? 24.069 1.703 -9.077 1.00 85.25 310 VAL A C 1
ATOM 2519 O O . VAL A 1 310 ? 23.438 2.739 -9.295 1.00 85.25 310 VAL A O 1
ATOM 2522 N N . LYS A 1 311 ? 25.379 1.699 -8.822 1.00 73.12 311 LYS A N 1
ATOM 2523 C CA . LYS A 1 311 ? 26.201 2.910 -8.856 1.00 73.12 311 LYS A CA 1
ATOM 2524 C C . LYS A 1 311 ? 26.284 3.433 -10.290 1.00 73.12 311 LYS A C 1
ATOM 2526 O O . LYS A 1 311 ? 26.464 2.639 -11.212 1.00 73.12 311 LYS A O 1
ATOM 2531 N N . GLN A 1 312 ? 26.133 4.749 -10.427 1.00 58.66 312 GLN A N 1
ATOM 2532 C CA . GLN A 1 312 ? 26.469 5.483 -11.647 1.00 58.66 312 GLN A CA 1
ATOM 2533 C C . GLN A 1 312 ? 27.981 5.482 -11.864 1.00 58.66 312 GLN A C 1
ATOM 2535 O O . GLN A 1 312 ? 28.712 5.541 -10.844 1.00 58.66 312 GLN A O 1
#

Secondary structure (DSSP, 8-state):
-EEEEEHHHHHHHHHHHTTTEEEEEEEGGGEEEEETTEEEETTEEEEE-HHHHHHHHHHTT--HHHHTTS-HHHHHHHHHHHHHHHHTT-SEEEEEEETTEEEEEE-TT-----HHHHHHHHHHTT--TTSEEEEEE-SS-EEEEEE-GGG-EEEETTEEEEEEEEEEE-TTSSS-EEEEEEEEETTTTEEEEE--SS--EE-TT-SHHHHTHHHHHHHHHHHHHHHHHHHHHHHH-B-S-HHHHHHHHHHHTT--HHHHHHHHHHHHHS--SBHHHHHHHHHHHTT-TTS-HHHHHHHHHHHHHHHHTS--

Radius of gyration: 21.62 Å; chains: 1; bounding box: 54×40×60 Å

pLDDT: mean 92.82, std 6.68, range [52.0, 98.44]

Foldseek 3Di:
DWDKDFLLVVLVVLCVLCVQKDKDKAFLVQWAAQFLQWIGGVNAIAGEDPLASVQLCVVLVHDSVVRVPDPGVVRRVSSRVSSVVVSVVDGIWIWMDRHRYTQATHHPQFAADGPNNVSVLCVVLDRDRGFIWIWDDDQFKIKIKGWDQVPWDAQDDQWIKTKTWIWMDGRSPPFFTFIFIWIATDVQRFIATADAPPPGGHGRRDCVCSVCVNVSNVSRVVRVVVLVVLSNLQSVAFAPDLPVVLVVLCVVLVPDPLLSVLLVVQCVVPPDGGLNSSLSSLRSSLPPPPDDPVSSNSSSHSSNVSSVPRDD

Sequence (312 aa):
MRAIDTFESLIHKVHEMSANHYDETIPVKDMEFESLHTAWIAGNRFTVLPSAQRLLANRLRVPYSYLNRCPADLQADNLNYWIQQEAKKRDTFFCRFDGGKLRAVFTSRYTAIDHMEVLSYMLEYGFKTNTEVHYFLDQELMVLKVPDYERAFRLGKNDDLVPGVSFANSEVGVLAFSIEAYFYRLVCSNGMISTTSVASRFKHISRKALEQFPNILKGVIYQSEHDRERFVISAQTKVDNPLETIASFNRQFNITKKEAQAVKKGWEAEPGYTMFHVINAYTRGAQDPYLDAEESYKLEQMGGIVLSLVKQ